Protein AF-A0A7V9K2D4-F1 (afdb_monomer_lite)

Radius of gyration: 22.05 Å; chains: 1; bounding box: 70×37×65 Å

Secondary structure (DSSP, 8-state):
------EEEEEEEE---STTHHHHHHHHHHHHHHHHHHHHHTTSTTS---EEEEEEEEESTHHHHHHHHHHHHTT-TT----EE-TTSS-EE--SS-HHHHHHTSS-SS-HHHHHH-GGGGGGS----SS--HHHHHHHHHHHHHHHHHHHH-----TTEEEEEEEEEEEEEEEEEEEEEEETT-SSSGGGEEEEEEEEEEEEEEE-SSPP-SSSPEEE-TT-TTHHHHHHHHHHHT--TTTS---EEEEETHHHHTSTTT---S-SS--SEEEEES---SEEEEE-

pLDDT: mean 79.6, std 16.8, range [35.84, 97.75]

Sequence (287 aa):
MPDNTNKFHLGLCMAGSISAGAYTAGVIDYLLEALESWENVRENHSIPKHQVVIDLLCGSSGGGITGAMTMFALMDRKMDHAKLGEDGVTFMKPVTNILWDSWVELSEGDVFEQLLATDELKKGEVRSLLNSNFIDITADKLERYVKALTTAGMAKPAFAGNAPELFMTLFNITGIKYVLHSRAATTSSAGRQYVSDHRDIAHFRWSDTPYQNDGRITLNKDIKNLETVIHAAKATGAFPVGLKGRLVSRKAKYLWDNPFFVRVKTSIKIRLSWERVSQIPNMFIQA

Foldseek 3Di:
DPPLAAEAEDADEFEADQLCLLVVLQVLLVVLVVLVVCVVCLVPPVDRNYHAAYAHQEYFASSLLSSLLSVQVLQDPPFDGWDQDPVNPDIDDTDLHLSCCLRVVLDPDDSVCQQCDCPVCVVVDCQAPTDLVSLVVSLVSSVVSLVVCLVVDTHHDSRYDPKHKRKYKFFFPVFFWKWKAFLVPPDDPVRTDIDGHRTDMQMAIDDPDPDPLALHHYDYSVCPCVVLSSQRNSRSNDDRRHHHWTKHKDFCSSQDSHPVNPPDPDDDPDRIDIDGPDPDRMDITTD

Structure (mmCIF, N/CA/C/O backbone):
data_AF-A0A7V9K2D4-F1
#
_entry.id   AF-A0A7V9K2D4-F1
#
loop_
_atom_site.group_PDB
_atom_site.id
_atom_site.type_symbol
_atom_site.label_atom_id
_atom_site.label_alt_id
_atom_site.label_comp_id
_atom_site.label_asym_id
_atom_site.label_entity_id
_atom_site.label_seq_id
_atom_site.pdbx_PDB_ins_code
_atom_site.Cartn_x
_atom_site.Cartn_y
_atom_site.Cartn_z
_atom_site.occupancy
_atom_site.B_iso_or_equiv
_atom_site.auth_seq_id
_atom_site.auth_comp_id
_atom_site.auth_asym_id
_atom_site.auth_atom_id
_atom_site.pdbx_PDB_model_num
ATOM 1 N N . MET A 1 1 ? -6.590 -18.471 -35.168 1.00 35.84 1 MET A N 1
ATOM 2 C CA . MET A 1 1 ? -5.686 -18.374 -34.004 1.00 35.84 1 MET A CA 1
ATOM 3 C C . MET A 1 1 ? -6.565 -18.185 -32.782 1.00 35.84 1 MET A C 1
ATOM 5 O O . MET A 1 1 ? -7.429 -17.319 -32.868 1.00 35.84 1 MET A O 1
ATOM 9 N N . PRO A 1 2 ? -6.446 -18.996 -31.720 1.00 36.47 2 PRO A N 1
ATOM 10 C CA . PRO A 1 2 ? -7.191 -18.754 -30.490 1.00 36.47 2 PRO A CA 1
ATOM 11 C C . PRO A 1 2 ? -6.805 -17.379 -29.942 1.00 36.47 2 PRO A C 1
ATOM 13 O O . PRO A 1 2 ? -5.650 -16.968 -30.065 1.00 36.47 2 PRO A O 1
ATOM 16 N N . ASP A 1 3 ? -7.786 -16.673 -29.401 1.00 46.47 3 ASP A N 1
ATOM 17 C CA . ASP A 1 3 ? -7.674 -15.338 -28.823 1.00 46.47 3 ASP A CA 1
ATOM 18 C C . ASP A 1 3 ? -6.683 -15.366 -27.644 1.00 46.47 3 ASP A C 1
ATOM 20 O O . ASP A 1 3 ? -7.019 -15.746 -26.527 1.00 46.47 3 ASP A O 1
ATOM 24 N N . ASN A 1 4 ? -5.404 -15.091 -27.913 1.00 50.53 4 ASN A N 1
ATOM 25 C CA . ASN A 1 4 ? -4.303 -15.320 -26.967 1.00 50.53 4 ASN A CA 1
ATOM 26 C C . ASN A 1 4 ? -4.149 -14.172 -25.946 1.00 50.53 4 ASN A C 1
ATOM 28 O O . ASN A 1 4 ? -3.078 -13.978 -25.371 1.00 50.53 4 ASN A O 1
ATOM 32 N N . THR A 1 5 ? -5.210 -13.389 -25.741 1.00 63.75 5 THR A N 1
ATOM 33 C CA . THR A 1 5 ? -5.280 -12.241 -24.829 1.00 63.75 5 THR A CA 1
ATOM 34 C C . THR A 1 5 ? -5.691 -12.679 -23.421 1.00 63.75 5 THR A C 1
ATOM 36 O O . THR A 1 5 ? -6.589 -12.120 -22.794 1.00 63.75 5 THR A O 1
ATOM 39 N N . ASN A 1 6 ? -5.018 -13.700 -22.884 1.00 82.56 6 ASN A N 1
ATOM 40 C CA . ASN A 1 6 ? -5.233 -14.100 -21.497 1.00 82.56 6 ASN A CA 1
ATOM 41 C C . ASN A 1 6 ? -4.674 -13.019 -20.566 1.00 82.56 6 ASN A C 1
ATOM 43 O O . ASN A 1 6 ? -3.467 -12.763 -20.527 1.00 82.56 6 ASN A O 1
ATOM 47 N N . LYS A 1 7 ? -5.582 -12.380 -19.828 1.00 90.94 7 LYS A N 1
ATOM 48 C CA . LYS A 1 7 ? -5.266 -11.419 -18.778 1.00 90.94 7 LYS A CA 1
ATOM 49 C C . LYS A 1 7 ? -5.203 -12.136 -17.432 1.00 90.94 7 LYS A C 1
ATOM 51 O O . LYS A 1 7 ? -6.190 -12.706 -16.974 1.00 90.94 7 LYS A O 1
ATOM 56 N N . PHE A 1 8 ? -4.039 -12.094 -16.802 1.00 93.38 8 PHE A N 1
ATOM 57 C CA . PHE A 1 8 ? -3.774 -12.628 -15.476 1.00 93.38 8 PHE A CA 1
ATOM 58 C C . PHE A 1 8 ? -3.875 -11.512 -14.445 1.00 93.38 8 PHE A C 1
ATOM 60 O O . PHE A 1 8 ? -3.267 -10.453 -14.588 1.00 93.38 8 PHE A O 1
ATOM 67 N N . HIS A 1 9 ? -4.646 -11.770 -13.398 1.00 95.50 9 HIS A N 1
ATOM 68 C CA . HIS A 1 9 ? -4.901 -10.827 -12.321 1.00 95.50 9 HIS A CA 1
ATOM 69 C C . HIS A 1 9 ? -4.153 -11.287 -11.067 1.00 95.50 9 HIS A C 1
ATOM 71 O O . HIS A 1 9 ? -4.328 -12.422 -10.620 1.00 95.50 9 HIS A O 1
ATOM 77 N N . LEU A 1 10 ? -3.306 -10.420 -10.516 1.00 96.38 10 LEU A N 1
ATOM 78 C CA . LEU A 1 10 ? -2.483 -10.691 -9.345 1.00 96.38 10 LEU A CA 1
ATOM 79 C C . LEU A 1 10 ? -3.025 -9.966 -8.113 1.00 96.38 10 LEU A C 1
ATOM 81 O O . LEU A 1 10 ? -3.282 -8.758 -8.132 1.00 96.38 10 LEU A O 1
ATOM 85 N N . GLY A 1 11 ? -3.130 -10.722 -7.021 1.00 96.75 11 GLY A N 1
ATOM 86 C CA . GLY A 1 11 ? -3.268 -10.202 -5.668 1.00 96.75 11 GLY A CA 1
ATOM 87 C C . GLY A 1 11 ? -2.038 -10.582 -4.853 1.00 96.75 11 GLY A C 1
ATOM 88 O O . GLY A 1 11 ? -1.738 -11.765 -4.707 1.00 96.75 11 GLY A O 1
ATOM 89 N N . LEU A 1 12 ? -1.320 -9.590 -4.337 1.00 96.12 12 LEU A N 1
ATOM 90 C CA . LEU A 1 12 ? -0.092 -9.781 -3.573 1.00 96.12 12 LEU A CA 1
ATOM 91 C C . LEU A 1 12 ? -0.399 -9.684 -2.081 1.00 96.12 12 LEU A C 1
ATOM 93 O O . LEU A 1 12 ? -0.789 -8.623 -1.600 1.00 96.12 12 LEU A O 1
ATOM 97 N N . CYS A 1 13 ? -0.208 -10.788 -1.357 1.00 94.38 13 CYS A N 1
ATOM 98 C CA . CYS A 1 13 ? -0.351 -10.845 0.096 1.00 94.38 13 CYS A CA 1
ATOM 99 C C . CYS A 1 13 ? 1.024 -10.834 0.764 1.00 94.38 13 CYS A C 1
ATOM 101 O O . CYS A 1 13 ? 1.748 -11.826 0.735 1.00 94.38 13 CYS A O 1
ATOM 103 N N . MET A 1 14 ? 1.369 -9.710 1.385 1.00 91.12 14 MET A N 1
ATOM 104 C CA . MET A 1 14 ? 2.656 -9.472 2.029 1.00 91.12 14 MET A CA 1
ATOM 105 C C . MET A 1 14 ? 2.540 -9.707 3.535 1.00 91.12 14 MET A C 1
ATOM 107 O O . MET A 1 14 ? 1.820 -9.004 4.251 1.00 91.12 14 MET A O 1
ATOM 111 N N . ALA A 1 15 ? 3.249 -10.726 4.016 1.00 83.81 15 ALA A N 1
ATOM 112 C CA . ALA A 1 15 ? 3.288 -11.064 5.430 1.00 83.81 15 ALA A CA 1
ATOM 113 C C . ALA A 1 15 ? 3.995 -9.978 6.258 1.00 83.81 15 ALA A C 1
ATOM 115 O O . ALA A 1 15 ? 4.795 -9.192 5.752 1.00 83.81 15 ALA A O 1
ATOM 116 N N . GLY A 1 16 ? 3.706 -9.961 7.559 1.00 77.88 16 GLY A N 1
ATOM 117 C CA . GLY A 1 16 ? 4.405 -9.095 8.499 1.00 77.88 16 GLY A CA 1
ATOM 118 C C . GLY A 1 16 ? 5.871 -9.482 8.624 1.00 77.88 16 GLY A C 1
ATOM 119 O O . GLY A 1 16 ? 6.193 -10.601 9.011 1.00 77.88 16 GLY A O 1
ATOM 120 N N . SER A 1 17 ? 6.748 -8.534 8.327 1.00 67.88 17 SER A N 1
ATOM 121 C CA . SER A 1 17 ? 8.192 -8.678 8.436 1.00 67.88 17 SER A CA 1
ATOM 122 C C . SER A 1 17 ? 8.733 -7.462 9.175 1.00 67.88 17 SER A C 1
ATOM 124 O O . SER A 1 17 ? 8.544 -6.348 8.702 1.00 67.88 17 SER A O 1
ATOM 126 N N . ILE A 1 18 ? 9.360 -7.657 10.338 1.00 69.94 18 ILE A N 1
ATOM 127 C CA . ILE A 1 18 ? 10.022 -6.563 11.063 1.00 69.94 18 ILE A CA 1
ATOM 128 C C . ILE A 1 18 ? 11.262 -6.141 10.255 1.00 69.94 18 ILE A C 1
ATOM 130 O O . ILE A 1 18 ? 11.171 -5.300 9.370 1.00 69.94 18 ILE A O 1
ATOM 134 N N . SER A 1 19 ? 12.404 -6.794 10.475 1.00 62.53 19 SER A N 1
ATOM 135 C CA . SER A 1 19 ? 13.650 -6.551 9.735 1.00 62.53 19 SER A CA 1
ATOM 136 C C . SER A 1 19 ? 13.680 -7.223 8.358 1.00 62.53 19 SER A C 1
ATOM 138 O O . SER A 1 19 ? 14.403 -6.783 7.472 1.00 62.53 19 SER A O 1
ATOM 140 N N . ALA A 1 20 ? 12.847 -8.243 8.120 1.00 70.62 20 ALA A N 1
ATOM 141 C CA . ALA A 1 20 ? 12.747 -8.907 6.815 1.00 70.62 20 ALA A CA 1
ATOM 142 C C . ALA A 1 20 ? 11.964 -8.094 5.759 1.00 70.62 20 ALA A C 1
ATOM 144 O O . ALA A 1 20 ? 11.674 -8.605 4.678 1.00 70.62 20 ALA A O 1
ATOM 145 N N . GLY A 1 21 ? 11.623 -6.830 6.043 1.00 78.62 21 GLY A N 1
ATOM 146 C CA . GLY A 1 21 ? 10.987 -5.945 5.066 1.00 78.62 21 GLY A CA 1
ATOM 147 C C . GLY A 1 21 ? 11.845 -5.718 3.820 1.00 78.62 21 GLY A C 1
ATOM 148 O O . GLY A 1 21 ? 11.287 -5.631 2.731 1.00 78.62 21 GLY A O 1
ATOM 149 N N . ALA A 1 22 ? 13.179 -5.761 3.946 1.00 85.69 22 ALA A N 1
ATOM 150 C CA . ALA A 1 22 ? 14.112 -5.697 2.816 1.00 85.69 22 ALA A CA 1
ATOM 151 C C . ALA A 1 22 ? 13.937 -6.859 1.826 1.00 85.69 22 ALA A C 1
ATOM 153 O O . ALA A 1 22 ? 14.012 -6.657 0.617 1.00 85.69 22 ALA A O 1
ATOM 154 N N . TYR A 1 23 ? 13.629 -8.063 2.319 1.00 88.00 23 TYR A N 1
ATOM 155 C CA . TYR A 1 23 ? 13.356 -9.210 1.453 1.00 88.00 23 TYR A CA 1
ATOM 156 C C . TYR A 1 23 ? 12.068 -8.995 0.650 1.00 88.00 23 TYR A C 1
ATOM 158 O O . TYR A 1 23 ? 12.067 -9.123 -0.572 1.00 88.00 23 TYR A O 1
ATOM 166 N N . THR A 1 24 ? 10.979 -8.602 1.322 1.00 90.50 24 THR A N 1
ATOM 167 C CA . THR A 1 24 ? 9.707 -8.286 0.651 1.00 90.50 24 THR A CA 1
ATOM 168 C C . THR A 1 24 ? 9.883 -7.138 -0.344 1.00 90.50 24 THR A C 1
ATOM 170 O O . THR A 1 24 ? 9.381 -7.216 -1.460 1.00 90.50 24 THR A O 1
ATOM 173 N N . ALA A 1 25 ? 10.630 -6.098 0.033 1.00 91.06 25 ALA A N 1
ATOM 174 C CA . ALA A 1 25 ? 10.963 -4.967 -0.8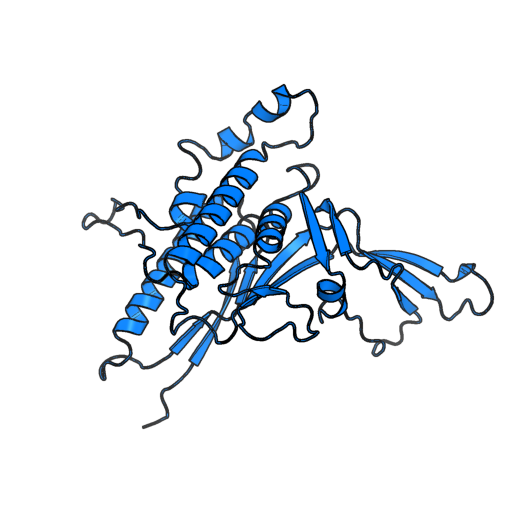24 1.00 91.06 25 ALA A CA 1
ATOM 175 C C . ALA A 1 25 ? 11.702 -5.405 -2.093 1.00 91.06 25 ALA A C 1
ATOM 177 O O . ALA A 1 25 ? 11.278 -5.024 -3.176 1.00 91.06 25 ALA A O 1
ATOM 178 N N . GLY A 1 26 ? 12.732 -6.250 -1.977 1.00 91.75 26 GLY A N 1
ATOM 179 C CA . GLY A 1 26 ? 13.475 -6.766 -3.129 1.00 91.75 26 GLY A CA 1
ATOM 180 C C . GLY A 1 26 ? 12.628 -7.644 -4.056 1.00 91.75 26 GLY A C 1
ATOM 181 O O . GLY A 1 26 ? 12.718 -7.519 -5.273 1.00 91.75 26 GLY A O 1
ATOM 182 N N . VAL A 1 27 ? 11.747 -8.487 -3.500 1.00 93.62 27 VAL A N 1
ATOM 183 C CA . VAL A 1 27 ? 10.809 -9.293 -4.306 1.00 93.62 27 VAL A CA 1
ATOM 184 C C . VAL A 1 27 ? 9.848 -8.400 -5.089 1.00 93.62 27 VAL A C 1
ATOM 186 O O . VAL A 1 27 ? 9.602 -8.651 -6.268 1.00 93.62 27 VAL A O 1
ATOM 189 N N . ILE A 1 28 ? 9.298 -7.367 -4.447 1.00 95.38 28 ILE A N 1
ATOM 190 C CA . ILE A 1 28 ? 8.412 -6.416 -5.120 1.00 95.38 28 ILE A CA 1
ATOM 191 C C . ILE A 1 28 ? 9.178 -5.601 -6.161 1.00 95.38 28 ILE A C 1
ATOM 193 O O . ILE A 1 28 ? 8.670 -5.436 -7.265 1.00 95.38 28 ILE A O 1
ATOM 197 N N . ASP A 1 29 ? 10.378 -5.122 -5.836 1.00 95.25 29 ASP A N 1
ATOM 198 C CA . ASP A 1 29 ? 11.212 -4.345 -6.751 1.00 95.25 29 ASP A CA 1
ATOM 199 C C . ASP A 1 29 ? 11.472 -5.115 -8.050 1.00 95.25 29 ASP A C 1
ATOM 201 O O . ASP A 1 29 ? 11.128 -4.653 -9.138 1.00 95.25 29 ASP A O 1
ATOM 205 N N . TYR A 1 30 ? 11.951 -6.353 -7.916 1.00 94.81 30 TYR A N 1
ATOM 206 C CA . TYR A 1 30 ? 12.188 -7.239 -9.048 1.00 94.81 30 TYR A CA 1
ATOM 207 C C . TYR A 1 30 ? 10.903 -7.570 -9.820 1.00 94.81 30 TYR A C 1
ATOM 209 O O . TYR A 1 30 ? 10.909 -7.621 -11.048 1.00 94.81 30 TYR A O 1
ATOM 217 N N . LEU A 1 31 ? 9.778 -7.781 -9.127 1.00 96.12 31 LEU A N 1
ATOM 218 C CA . LEU A 1 31 ? 8.494 -8.023 -9.787 1.00 96.12 31 LEU A CA 1
ATOM 219 C C . LEU A 1 31 ? 8.070 -6.823 -10.646 1.00 96.12 31 LEU A C 1
ATOM 221 O O . LEU A 1 31 ? 7.598 -7.020 -11.765 1.00 96.12 31 LEU A O 1
ATOM 225 N N . LEU A 1 32 ? 8.228 -5.597 -10.141 1.00 95.75 32 LEU A N 1
ATOM 226 C CA . LEU A 1 32 ? 7.920 -4.383 -10.896 1.00 95.75 32 LEU A CA 1
ATOM 227 C C . LEU A 1 32 ? 8.854 -4.240 -12.108 1.00 95.75 32 LEU A C 1
ATOM 229 O O . LEU A 1 32 ? 8.355 -4.030 -13.213 1.00 95.75 32 LEU A O 1
ATOM 233 N N . GLU A 1 33 ? 10.162 -4.464 -11.940 1.00 95.06 33 GLU A N 1
ATOM 234 C CA . GLU A 1 33 ? 11.140 -4.445 -13.041 1.00 95.06 33 GLU A CA 1
ATOM 235 C C . GLU A 1 33 ? 10.801 -5.476 -14.130 1.00 95.06 33 GLU A C 1
ATOM 237 O O . GLU A 1 33 ? 10.827 -5.181 -15.331 1.00 95.06 33 GLU A O 1
ATOM 242 N N . ALA A 1 34 ? 10.454 -6.697 -13.717 1.00 94.12 34 ALA A N 1
ATOM 243 C CA . ALA A 1 34 ? 10.106 -7.784 -14.620 1.00 94.12 34 ALA A CA 1
ATOM 244 C C . ALA A 1 34 ? 8.822 -7.478 -15.402 1.00 94.12 34 ALA A C 1
ATOM 246 O O . ALA A 1 34 ? 8.764 -7.728 -16.607 1.00 94.12 34 ALA A O 1
ATOM 247 N N . LEU A 1 35 ? 7.806 -6.904 -14.747 1.00 95.00 35 LEU A N 1
ATOM 248 C CA . LEU A 1 35 ? 6.565 -6.487 -15.402 1.00 95.00 35 LEU A CA 1
ATOM 249 C C . LEU A 1 35 ? 6.794 -5.325 -16.373 1.00 95.00 35 LEU A C 1
ATOM 251 O O . LEU A 1 35 ? 6.230 -5.331 -17.466 1.00 95.00 35 LEU A O 1
ATOM 255 N N . GLU A 1 36 ? 7.647 -4.359 -16.028 1.00 93.88 36 GLU A N 1
ATOM 256 C CA . GLU A 1 36 ? 8.036 -3.289 -16.951 1.00 93.88 36 GLU A CA 1
ATOM 257 C C . GLU A 1 36 ? 8.760 -3.826 -18.181 1.00 93.88 36 GLU A C 1
ATOM 259 O O . GLU A 1 36 ? 8.401 -3.500 -19.315 1.00 93.88 36 GLU A O 1
ATOM 264 N N . SER A 1 37 ? 9.747 -4.692 -17.961 1.00 92.44 37 SER A N 1
ATOM 265 C CA . SER A 1 37 ? 10.506 -5.337 -19.031 1.00 92.44 37 SER A CA 1
ATOM 266 C C . SER A 1 37 ? 9.596 -6.163 -19.938 1.00 92.44 37 SER A C 1
ATOM 268 O O . SER A 1 37 ? 9.733 -6.110 -21.161 1.00 92.44 37 SER A O 1
ATOM 270 N N . TRP A 1 38 ? 8.631 -6.876 -19.351 1.00 91.94 38 TRP A N 1
ATOM 271 C CA . TRP A 1 38 ? 7.625 -7.644 -20.077 1.00 91.94 38 TRP A CA 1
ATOM 272 C C . TRP A 1 38 ? 6.732 -6.758 -20.949 1.00 91.94 38 TRP A C 1
ATOM 274 O O . TRP A 1 38 ? 6.605 -7.006 -22.149 1.00 91.94 38 TRP A O 1
ATOM 284 N N . GLU A 1 39 ? 6.149 -5.697 -20.386 1.00 91.19 39 GLU A N 1
ATOM 285 C CA . GLU A 1 39 ? 5.265 -4.797 -21.134 1.00 91.19 39 GLU A CA 1
ATOM 286 C C . GLU A 1 39 ? 5.986 -4.101 -22.300 1.00 91.19 39 GLU A C 1
ATOM 288 O O . GLU A 1 39 ? 5.370 -3.875 -23.341 1.00 91.19 39 GLU A O 1
ATOM 293 N N . ASN A 1 40 ? 7.292 -3.835 -22.179 1.00 90.56 40 ASN A N 1
ATOM 294 C CA . ASN A 1 40 ? 8.093 -3.237 -23.253 1.00 90.56 40 ASN A CA 1
ATOM 295 C C . ASN A 1 40 ? 8.272 -4.154 -24.477 1.00 90.56 40 ASN A C 1
ATOM 297 O O . ASN A 1 40 ? 8.507 -3.658 -25.579 1.00 90.56 40 ASN A O 1
ATOM 301 N N . VAL A 1 41 ? 8.177 -5.478 -24.310 1.00 90.38 41 VAL A N 1
ATOM 302 C CA . VAL A 1 41 ? 8.424 -6.454 -25.389 1.00 90.38 41 VAL A CA 1
ATOM 303 C C . VAL A 1 41 ? 7.190 -7.259 -25.795 1.00 90.38 41 VAL A C 1
ATOM 305 O O . VAL A 1 41 ? 7.233 -7.949 -26.814 1.00 90.38 41 VAL A O 1
ATOM 308 N N . ARG A 1 42 ? 6.087 -7.176 -25.041 1.00 85.38 42 ARG A N 1
ATOM 309 C CA . ARG A 1 42 ? 4.886 -8.016 -25.214 1.00 85.38 42 ARG A CA 1
ATOM 310 C C . ARG A 1 42 ? 4.249 -7.934 -26.606 1.00 85.38 42 ARG A C 1
ATOM 312 O O . ARG A 1 42 ? 3.676 -8.911 -27.079 1.00 85.38 42 ARG A O 1
ATOM 319 N N . GLU A 1 43 ? 4.334 -6.787 -27.279 1.00 82.44 43 GLU A N 1
ATOM 320 C CA . GLU A 1 43 ? 3.734 -6.613 -28.613 1.00 82.44 43 GLU A CA 1
ATOM 321 C C . GLU A 1 43 ? 4.520 -7.326 -29.734 1.00 82.44 43 GLU A C 1
ATOM 323 O O . GLU A 1 43 ? 4.020 -7.466 -30.854 1.00 82.44 43 GLU A O 1
ATOM 328 N N . ASN A 1 44 ? 5.715 -7.853 -29.440 1.00 84.12 44 ASN A N 1
ATOM 329 C CA . ASN A 1 44 ? 6.518 -8.606 -30.399 1.00 84.12 44 ASN A CA 1
ATOM 330 C C . ASN A 1 44 ? 5.858 -9.945 -30.764 1.00 84.12 44 ASN A C 1
ATOM 332 O O . ASN A 1 44 ? 5.529 -10.764 -29.909 1.00 84.12 44 ASN A O 1
ATOM 336 N N . HIS A 1 45 ? 5.723 -10.213 -32.067 1.00 71.75 45 HIS A N 1
ATOM 337 C CA . HIS A 1 45 ? 5.025 -11.396 -32.592 1.00 71.75 45 HIS A CA 1
ATOM 338 C C . HIS A 1 45 ? 5.642 -12.750 -32.195 1.00 71.75 45 HIS A C 1
ATOM 340 O O . HIS A 1 45 ? 4.961 -13.770 -32.291 1.00 71.75 45 HIS A O 1
ATOM 346 N N . SER A 1 46 ? 6.906 -12.771 -31.769 1.00 82.81 46 SER A N 1
ATOM 347 C CA . SER A 1 46 ? 7.644 -13.969 -31.350 1.00 82.81 46 SER A CA 1
ATOM 348 C C . SER A 1 46 ? 7.509 -14.302 -29.858 1.00 82.81 46 SER A C 1
ATOM 350 O O . SER A 1 46 ? 8.043 -15.318 -29.417 1.00 82.81 46 SER A O 1
ATOM 352 N N . ILE A 1 47 ? 6.812 -13.470 -29.080 1.00 83.44 47 ILE A N 1
ATOM 353 C CA . ILE A 1 47 ? 6.693 -13.579 -27.622 1.00 83.44 47 ILE A CA 1
ATOM 354 C C . ILE A 1 47 ? 5.210 -13.809 -27.252 1.00 83.44 47 ILE A C 1
ATOM 356 O O . ILE A 1 47 ? 4.318 -13.318 -27.952 1.00 83.44 47 ILE A O 1
ATOM 360 N N . PRO A 1 48 ? 4.889 -14.577 -26.188 1.00 83.31 48 PRO A N 1
ATOM 361 C CA . PRO A 1 48 ? 3.515 -14.695 -25.701 1.00 83.31 48 PRO A CA 1
ATOM 362 C C . PRO A 1 48 ? 2.876 -13.326 -25.403 1.00 83.31 48 PRO A C 1
ATOM 364 O O . PRO A 1 48 ? 3.526 -12.445 -24.862 1.00 83.31 48 PRO A O 1
ATOM 367 N N . LYS A 1 49 ? 1.582 -13.154 -25.699 1.00 85.94 49 LYS A N 1
ATOM 368 C CA . LYS A 1 49 ? 0.876 -11.859 -25.572 1.00 85.94 49 LYS A CA 1
ATOM 369 C C . LYS A 1 49 ? 0.066 -11.696 -24.283 1.00 85.94 49 LYS A C 1
ATOM 371 O O . LYS A 1 49 ? -0.870 -10.901 -24.233 1.00 85.94 49 LYS A O 1
ATOM 376 N N . HIS A 1 50 ? 0.371 -12.481 -23.254 1.00 88.00 50 HIS A N 1
ATOM 377 C CA . HIS A 1 50 ? -0.403 -12.438 -22.020 1.00 88.00 50 HIS A CA 1
ATOM 378 C C . HIS A 1 50 ? -0.216 -11.104 -21.291 1.00 88.00 50 HIS A C 1
ATOM 380 O O . HIS A 1 50 ? 0.887 -10.562 -21.221 1.00 88.00 50 HIS A O 1
ATOM 386 N N . GLN A 1 51 ? -1.306 -10.591 -20.729 1.00 90.94 51 GLN A N 1
ATOM 387 C CA . GLN A 1 51 ? -1.286 -9.389 -19.905 1.00 90.94 51 GLN A CA 1
ATOM 388 C C . GLN A 1 51 ? -1.271 -9.802 -18.438 1.00 90.94 51 GLN A C 1
ATOM 390 O O . GLN A 1 51 ? -2.068 -10.642 -18.037 1.00 90.94 51 GLN A O 1
ATOM 395 N N . VAL A 1 52 ? -0.416 -9.188 -17.629 1.00 93.56 52 VAL A N 1
ATOM 396 C CA . VAL A 1 52 ? -0.421 -9.371 -16.174 1.00 93.56 52 VAL A CA 1
ATOM 397 C C . VAL A 1 52 ? -0.788 -8.043 -15.535 1.00 93.56 52 VAL A C 1
ATOM 399 O O . VAL A 1 52 ? -0.225 -7.016 -15.898 1.00 93.56 52 VAL A O 1
ATOM 402 N N . VAL A 1 53 ? -1.747 -8.043 -14.610 1.00 96.00 53 VAL A N 1
ATOM 403 C CA . VAL A 1 53 ? -2.128 -6.847 -13.854 1.00 96.00 53 VAL A CA 1
ATOM 404 C C . VAL A 1 53 ? -2.121 -7.102 -12.358 1.00 96.00 53 VAL A C 1
ATOM 406 O O . VAL A 1 53 ? -2.544 -8.160 -11.903 1.00 96.00 53 VAL A O 1
ATOM 409 N N . ILE A 1 54 ? -1.681 -6.114 -11.588 1.00 97.62 54 ILE A N 1
ATOM 410 C CA . ILE A 1 54 ? -1.780 -6.095 -10.130 1.00 97.62 54 ILE A CA 1
ATOM 411 C C . ILE A 1 54 ? -3.075 -5.377 -9.756 1.00 97.62 54 ILE A C 1
ATOM 413 O O . ILE A 1 54 ? -3.216 -4.177 -10.000 1.00 97.62 54 ILE A O 1
ATOM 417 N N . ASP A 1 55 ? -4.012 -6.111 -9.161 1.00 97.50 55 ASP A N 1
ATOM 418 C CA . ASP A 1 55 ? -5.302 -5.570 -8.716 1.00 97.50 55 ASP A CA 1
ATOM 419 C C . ASP A 1 55 ? -5.385 -5.380 -7.206 1.00 97.50 55 ASP A C 1
ATOM 421 O O . ASP A 1 55 ? -6.171 -4.558 -6.740 1.00 97.50 55 ASP A O 1
ATOM 425 N N . LEU A 1 56 ? -4.611 -6.137 -6.430 1.00 97.44 56 LEU A N 1
ATOM 426 C CA . LEU A 1 56 ? -4.684 -6.094 -4.975 1.00 97.44 56 LEU A CA 1
ATOM 427 C C . LEU A 1 56 ? -3.292 -6.166 -4.363 1.00 97.44 56 LEU A C 1
ATOM 429 O O . LEU A 1 56 ? -2.518 -7.077 -4.639 1.00 97.44 56 LEU A O 1
ATOM 433 N N . LEU A 1 57 ? -3.019 -5.224 -3.474 1.00 97.75 57 LEU A N 1
ATOM 434 C CA . LEU A 1 57 ? -1.893 -5.226 -2.559 1.00 97.75 57 LEU A CA 1
ATOM 435 C C . LEU A 1 57 ? -2.473 -5.377 -1.159 1.00 97.75 57 LEU A C 1
ATOM 437 O O . LEU A 1 57 ? -3.232 -4.518 -0.714 1.00 97.75 57 LEU A O 1
ATOM 441 N N . CYS A 1 58 ? -2.160 -6.457 -0.457 1.00 94.69 58 CYS A N 1
ATOM 442 C CA . CYS A 1 58 ? -2.599 -6.639 0.915 1.00 94.69 58 CYS A CA 1
ATOM 443 C C . CYS A 1 58 ? -1.450 -7.005 1.844 1.00 94.69 58 CYS A C 1
ATOM 445 O O . CYS A 1 58 ? -0.465 -7.607 1.425 1.00 94.69 58 CYS A O 1
ATOM 447 N N . GLY A 1 59 ? -1.560 -6.620 3.112 1.00 92.00 59 GLY A N 1
ATOM 448 C CA . GLY A 1 59 ? -0.531 -6.954 4.082 1.00 92.00 59 GLY A CA 1
ATOM 449 C C . GLY A 1 59 ? -0.822 -6.518 5.507 1.00 92.00 59 GLY A C 1
ATOM 450 O O . GLY A 1 59 ? -1.771 -5.783 5.788 1.00 92.00 59 GLY A O 1
ATOM 451 N N . SER A 1 60 ? 0.038 -6.994 6.402 1.00 88.44 60 SER A N 1
ATOM 452 C CA . SER A 1 60 ? 0.051 -6.655 7.825 1.00 88.44 60 SER A CA 1
ATOM 453 C C . SER A 1 60 ? 1.459 -6.257 8.244 1.00 88.44 60 SER A C 1
ATOM 455 O O . SER A 1 60 ? 2.423 -6.772 7.681 1.00 88.44 60 SER A O 1
ATOM 457 N N . SER A 1 61 ? 1.606 -5.411 9.264 1.00 87.62 61 SER A N 1
ATOM 458 C CA . SER A 1 61 ? 2.916 -4.993 9.785 1.00 87.62 61 SER A CA 1
ATOM 459 C C . SER A 1 61 ? 3.826 -4.470 8.667 1.00 87.62 61 SER A C 1
ATOM 461 O O . SER A 1 61 ? 3.361 -3.685 7.839 1.00 87.62 61 SER A O 1
ATOM 463 N N . GLY A 1 62 ? 5.090 -4.899 8.599 1.00 85.31 62 GLY A N 1
ATOM 464 C CA . GLY A 1 62 ? 6.000 -4.499 7.523 1.00 85.31 62 GLY A CA 1
ATOM 465 C C . GLY A 1 62 ? 5.436 -4.751 6.124 1.00 85.31 62 GLY A C 1
ATOM 466 O O . GLY A 1 62 ? 5.556 -3.886 5.269 1.00 85.31 62 GLY A O 1
ATOM 467 N N . GLY A 1 63 ? 4.697 -5.844 5.907 1.00 89.88 63 GLY A N 1
ATOM 468 C CA . GLY A 1 63 ? 4.053 -6.116 4.620 1.00 89.88 63 GLY A CA 1
ATOM 469 C C . GLY A 1 63 ? 2.953 -5.116 4.252 1.00 89.88 63 GLY A C 1
ATOM 470 O O . GLY A 1 63 ? 2.771 -4.804 3.078 1.00 89.88 63 GLY A O 1
ATOM 471 N N . GLY A 1 64 ? 2.239 -4.558 5.235 1.00 91.25 64 GLY A N 1
ATOM 472 C CA . GLY A 1 64 ? 1.269 -3.488 4.986 1.00 91.25 64 GLY A CA 1
ATOM 473 C C . GLY A 1 64 ? 1.950 -2.159 4.638 1.00 91.25 64 GLY A C 1
ATOM 474 O O . GLY A 1 64 ? 1.509 -1.467 3.721 1.00 91.25 64 GLY A O 1
ATOM 475 N N . ILE A 1 65 ? 3.075 -1.849 5.294 1.00 90.81 65 ILE A N 1
ATOM 476 C CA . ILE A 1 65 ? 3.933 -0.701 4.953 1.00 90.81 65 ILE A CA 1
ATOM 477 C C . ILE A 1 65 ? 4.488 -0.855 3.529 1.00 90.81 65 ILE A C 1
ATOM 479 O O . ILE A 1 65 ? 4.338 0.054 2.711 1.00 90.81 65 ILE A O 1
ATOM 483 N N . THR A 1 66 ? 5.055 -2.019 3.200 1.00 93.12 66 THR A N 1
ATOM 484 C CA . THR A 1 66 ? 5.546 -2.332 1.852 1.00 93.12 66 THR A CA 1
ATOM 485 C C . THR A 1 66 ? 4.422 -2.255 0.827 1.00 93.12 66 THR A C 1
ATOM 487 O O . THR A 1 66 ? 4.622 -1.688 -0.240 1.00 93.12 66 THR A O 1
ATOM 490 N N . GLY A 1 67 ? 3.214 -2.727 1.144 1.00 95.06 67 GLY A N 1
ATOM 491 C CA . GLY A 1 67 ? 2.056 -2.591 0.260 1.00 95.06 67 GLY A CA 1
ATOM 492 C C . GLY A 1 67 ? 1.662 -1.141 -0.008 1.00 95.06 67 GLY A C 1
ATOM 493 O O . GLY A 1 67 ? 1.371 -0.791 -1.152 1.00 95.06 67 GLY A O 1
ATOM 494 N N . ALA A 1 68 ? 1.714 -0.279 1.010 1.00 95.31 68 ALA A N 1
ATOM 495 C CA . ALA A 1 68 ? 1.487 1.151 0.834 1.00 95.31 68 ALA A CA 1
ATOM 496 C C . ALA A 1 68 ? 2.548 1.785 -0.077 1.00 95.31 68 ALA A C 1
ATOM 498 O O . ALA A 1 68 ? 2.187 2.500 -1.009 1.00 95.31 68 ALA A O 1
ATOM 499 N N . MET A 1 69 ? 3.833 1.476 0.130 1.00 95.19 69 MET A N 1
ATOM 500 C CA . MET A 1 69 ? 4.914 1.929 -0.758 1.00 95.19 69 MET A CA 1
ATOM 501 C C . MET A 1 69 ? 4.714 1.431 -2.187 1.00 95.19 69 MET A C 1
ATOM 503 O O . MET A 1 69 ? 4.774 2.221 -3.122 1.00 95.19 69 MET A O 1
ATOM 507 N N . THR A 1 70 ? 4.399 0.145 -2.345 1.00 96.38 70 THR A N 1
ATOM 508 C CA . THR A 1 70 ? 4.188 -0.509 -3.642 1.00 96.38 70 THR A CA 1
ATOM 509 C C . THR A 1 70 ? 3.060 0.155 -4.422 1.00 96.38 70 THR A C 1
ATOM 511 O O . THR A 1 70 ? 3.193 0.358 -5.621 1.00 96.38 70 THR A O 1
ATOM 514 N N . MET A 1 71 ? 1.966 0.550 -3.758 1.00 96.69 71 MET A N 1
ATOM 515 C CA . MET A 1 71 ? 0.848 1.238 -4.414 1.00 96.69 71 MET A CA 1
ATOM 516 C C . MET A 1 71 ? 1.287 2.548 -5.083 1.00 96.69 71 MET A C 1
ATOM 518 O O . MET A 1 71 ? 0.813 2.864 -6.171 1.00 96.69 71 MET A O 1
ATOM 522 N N . PHE A 1 72 ? 2.187 3.309 -4.454 1.00 95.94 72 PHE A N 1
ATOM 523 C CA . PHE A 1 72 ? 2.695 4.560 -5.022 1.00 95.94 72 PHE A CA 1
ATOM 524 C C . PHE A 1 72 ? 3.864 4.343 -5.985 1.00 95.94 72 PHE A C 1
ATOM 526 O O . PHE A 1 72 ? 3.885 4.990 -7.027 1.00 95.94 72 PHE A O 1
ATOM 533 N N . ALA A 1 73 ? 4.764 3.401 -5.694 1.00 95.69 73 ALA A N 1
ATOM 534 C CA . ALA A 1 73 ? 5.832 2.976 -6.600 1.00 95.69 73 ALA A CA 1
ATOM 535 C C . ALA A 1 73 ? 5.271 2.485 -7.942 1.00 95.69 73 ALA A C 1
ATOM 537 O O . ALA A 1 73 ? 5.770 2.840 -9.002 1.00 95.69 73 ALA A O 1
ATOM 538 N N . LEU A 1 74 ? 4.145 1.764 -7.914 1.00 95.31 74 LEU A N 1
ATOM 539 C CA . LEU A 1 74 ? 3.420 1.343 -9.111 1.00 95.31 74 LEU A CA 1
ATOM 540 C C . LEU A 1 74 ? 3.004 2.529 -9.997 1.00 95.31 74 LEU A C 1
ATOM 542 O O . LEU A 1 74 ? 2.841 2.359 -11.198 1.00 95.31 74 LEU A O 1
ATOM 546 N N . MET A 1 75 ? 2.819 3.722 -9.426 1.00 94.94 75 MET A N 1
ATOM 547 C CA . MET A 1 75 ? 2.423 4.943 -10.140 1.00 94.94 75 MET A CA 1
ATOM 548 C C . MET A 1 75 ? 3.621 5.818 -10.542 1.00 94.94 75 MET A C 1
ATOM 550 O O . MET A 1 75 ? 3.421 6.888 -11.132 1.00 94.94 75 MET A O 1
ATOM 554 N N . ASP A 1 76 ? 4.844 5.387 -10.230 1.00 95.06 76 ASP A N 1
ATOM 555 C CA . ASP A 1 76 ? 6.093 6.077 -10.527 1.00 95.06 76 ASP A CA 1
ATOM 556 C C . ASP A 1 76 ? 6.819 5.419 -11.703 1.00 95.06 76 ASP A C 1
ATOM 558 O O . ASP A 1 76 ? 7.488 4.402 -11.574 1.00 95.06 76 ASP A O 1
ATOM 562 N N . ARG A 1 77 ? 6.710 6.036 -12.883 1.00 92.06 77 ARG A N 1
ATOM 563 C CA . ARG A 1 77 ? 7.368 5.553 -14.111 1.00 92.06 77 ARG A CA 1
ATOM 564 C C . ARG A 1 77 ? 8.864 5.885 -14.177 1.00 92.06 77 ARG A C 1
ATOM 566 O O . ARG A 1 77 ? 9.484 5.605 -15.198 1.00 92.06 77 ARG A O 1
ATOM 573 N N . LYS A 1 78 ? 9.411 6.565 -13.165 1.00 91.31 78 LYS A N 1
ATOM 574 C CA . LYS A 1 78 ? 10.821 6.977 -13.084 1.00 91.31 78 LYS A CA 1
ATOM 575 C C . LYS A 1 78 ? 11.545 6.315 -11.911 1.00 91.31 78 LYS A C 1
ATOM 577 O O . LYS A 1 78 ? 12.692 6.678 -11.638 1.00 91.31 78 LYS A O 1
ATOM 582 N N . MET A 1 79 ? 10.882 5.397 -11.210 1.00 93.06 79 MET A N 1
ATOM 583 C CA . MET A 1 79 ? 11.528 4.594 -10.186 1.00 93.06 79 MET A CA 1
ATOM 584 C C . MET A 1 79 ? 12.589 3.718 -10.854 1.00 93.06 79 MET A C 1
ATOM 586 O O . MET A 1 79 ? 12.317 3.069 -11.861 1.00 93.06 79 MET A O 1
ATOM 590 N N . ASP A 1 80 ? 13.805 3.735 -10.325 1.00 92.50 80 ASP A N 1
ATOM 591 C CA . ASP A 1 80 ? 14.849 2.808 -10.732 1.00 92.50 80 ASP A CA 1
ATOM 592 C C . ASP A 1 80 ? 14.796 1.511 -9.917 1.00 92.50 80 ASP A C 1
ATOM 594 O O . ASP A 1 80 ? 14.201 1.444 -8.843 1.00 92.50 80 ASP A O 1
ATOM 598 N N . HIS A 1 81 ? 15.409 0.459 -10.450 1.00 93.06 81 HIS A N 1
ATOM 599 C CA . HIS A 1 81 ? 15.429 -0.873 -9.850 1.00 93.06 81 HIS A CA 1
ATOM 600 C C . HIS A 1 81 ? 16.855 -1.264 -9.485 1.00 93.06 81 HIS A C 1
ATOM 602 O O . HIS A 1 81 ? 17.8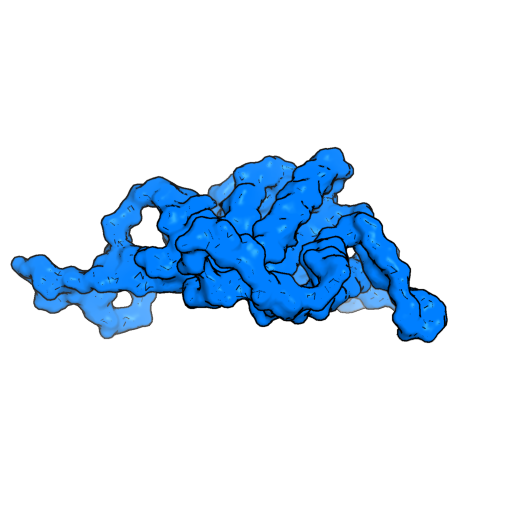12 -0.850 -10.153 1.00 93.06 81 HIS A O 1
ATOM 608 N N . ALA A 1 82 ? 17.002 -2.055 -8.424 1.00 90.44 82 ALA A N 1
ATOM 609 C CA . ALA A 1 82 ? 18.300 -2.588 -8.045 1.00 90.44 82 ALA A CA 1
ATOM 610 C C . ALA A 1 82 ? 18.790 -3.591 -9.096 1.00 90.44 82 ALA A C 1
ATOM 612 O O . ALA A 1 82 ? 18.077 -4.521 -9.465 1.00 90.44 82 ALA A O 1
ATOM 613 N N . LYS A 1 83 ? 20.034 -3.432 -9.558 1.00 87.75 83 LYS A N 1
ATOM 614 C CA . LYS A 1 83 ? 20.611 -4.294 -10.599 1.00 87.75 83 LYS A CA 1
ATOM 615 C C . LYS A 1 83 ? 21.809 -5.057 -10.080 1.00 87.75 83 LYS A C 1
ATOM 617 O O . LYS A 1 83 ? 22.691 -4.473 -9.453 1.00 87.75 83 LYS A O 1
ATOM 622 N N . LEU A 1 84 ? 21.854 -6.346 -10.394 1.00 85.31 84 LEU A N 1
ATOM 623 C CA . LEU A 1 84 ? 23.028 -7.173 -10.159 1.00 85.31 84 LEU A CA 1
ATOM 624 C C . LEU A 1 84 ? 24.119 -6.806 -11.176 1.00 85.31 84 LEU A C 1
ATOM 626 O O . LEU A 1 84 ? 23.843 -6.665 -12.369 1.00 85.31 84 LEU A O 1
ATOM 630 N N . GLY A 1 85 ? 25.341 -6.617 -10.691 1.00 84.56 85 GLY A N 1
ATOM 631 C CA . GLY A 1 85 ? 26.525 -6.407 -11.509 1.00 84.56 85 GLY A CA 1
ATOM 632 C C . GLY A 1 85 ? 26.885 -7.655 -12.313 1.00 84.56 85 GLY A C 1
ATOM 633 O O . GLY A 1 85 ? 26.412 -8.760 -12.044 1.00 84.56 85 GLY A O 1
ATOM 634 N N . GLU A 1 86 ? 27.752 -7.483 -13.311 1.00 85.31 86 GLU A N 1
ATOM 635 C CA . GLU A 1 86 ? 28.182 -8.577 -14.198 1.00 85.31 86 GLU A CA 1
ATOM 636 C C . GLU A 1 86 ? 28.918 -9.705 -13.458 1.00 85.31 86 GLU A C 1
ATOM 638 O O . GLU A 1 86 ? 28.954 -10.838 -13.932 1.00 85.31 86 GLU A O 1
ATOM 643 N N . ASP A 1 87 ? 29.475 -9.415 -12.282 1.00 87.31 87 ASP A N 1
ATOM 644 C CA . ASP A 1 87 ? 30.135 -10.393 -11.416 1.00 87.31 87 ASP A CA 1
ATOM 645 C C . ASP A 1 87 ? 29.159 -11.314 -10.666 1.00 87.31 87 ASP A C 1
ATOM 647 O O . ASP A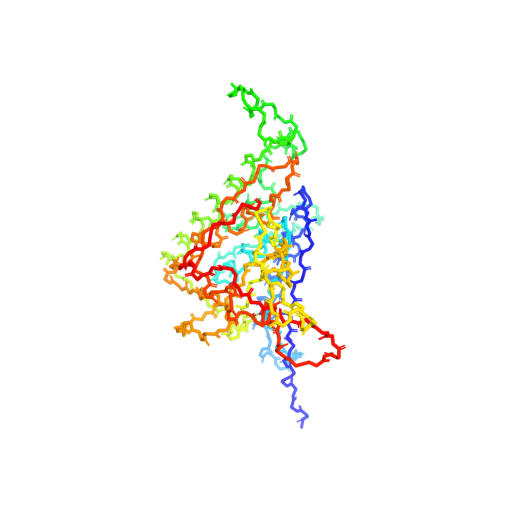 1 87 ? 29.588 -12.270 -10.020 1.00 87.31 87 ASP A O 1
ATOM 651 N N . GLY A 1 88 ? 27.852 -11.043 -10.743 1.00 81.38 88 GLY A N 1
ATOM 652 C CA . GLY A 1 88 ? 26.815 -11.810 -10.062 1.00 81.38 88 GLY A CA 1
ATOM 653 C C . GLY A 1 88 ? 26.792 -11.625 -8.541 1.00 81.38 88 GLY A C 1
ATOM 654 O O . GLY A 1 88 ? 26.091 -12.373 -7.860 1.00 81.38 88 GLY A O 1
ATOM 655 N N . VAL A 1 89 ? 27.553 -10.665 -8.001 1.00 78.56 89 VAL A N 1
ATOM 656 C CA . VAL A 1 89 ? 27.725 -10.464 -6.551 1.00 78.56 89 VAL A CA 1
ATOM 657 C C . VAL A 1 89 ? 27.500 -9.010 -6.142 1.00 78.56 89 VAL A C 1
ATOM 659 O O . VAL A 1 89 ? 26.905 -8.752 -5.096 1.00 78.56 89 VAL A O 1
ATOM 662 N N . THR A 1 90 ? 27.960 -8.048 -6.938 1.00 81.62 90 THR A N 1
ATOM 663 C CA . THR A 1 90 ? 27.782 -6.624 -6.643 1.00 81.62 90 THR A CA 1
ATOM 664 C C . THR A 1 90 ? 26.391 -6.148 -7.035 1.00 81.62 90 THR A C 1
ATOM 666 O O . THR A 1 90 ? 25.792 -6.645 -7.982 1.00 81.62 90 THR A O 1
ATOM 669 N N . PHE A 1 91 ? 25.864 -5.161 -6.311 1.00 81.62 91 PHE A N 1
ATOM 670 C CA . PHE A 1 91 ? 24.600 -4.512 -6.653 1.00 81.62 91 PHE A CA 1
ATOM 671 C C . PHE A 1 91 ? 24.827 -3.036 -6.952 1.00 81.62 91 PHE A C 1
ATOM 673 O O . PHE A 1 91 ? 25.498 -2.326 -6.201 1.00 81.62 91 PHE A O 1
ATOM 680 N N . MET A 1 92 ? 24.225 -2.562 -8.039 1.00 85.31 92 MET A N 1
ATOM 681 C CA . MET A 1 92 ? 24.098 -1.139 -8.315 1.00 85.31 92 MET A CA 1
ATOM 682 C C . MET A 1 92 ? 22.907 -0.595 -7.534 1.00 85.31 92 MET A C 1
ATOM 684 O O . MET A 1 92 ? 21.759 -0.968 -7.788 1.00 85.31 92 MET A O 1
ATOM 688 N N . LYS A 1 93 ? 23.211 0.277 -6.570 1.00 86.69 93 LYS A N 1
ATOM 689 C CA . LYS A 1 93 ? 22.223 0.919 -5.706 1.00 86.69 93 LYS A CA 1
ATOM 690 C C . LYS A 1 93 ? 21.272 1.803 -6.532 1.00 86.69 93 LYS A C 1
ATOM 692 O O . LYS A 1 93 ? 21.761 2.691 -7.237 1.00 86.69 93 LYS A O 1
ATOM 697 N N . PRO A 1 94 ? 19.948 1.616 -6.405 1.00 89.06 94 PRO A N 1
ATOM 698 C CA . PRO A 1 94 ? 18.973 2.535 -6.972 1.00 89.06 94 PRO A CA 1
ATOM 699 C C . PRO A 1 94 ? 18.934 3.861 -6.187 1.00 89.06 94 PRO A C 1
ATOM 701 O O . PRO A 1 94 ? 19.143 3.903 -4.973 1.00 89.06 94 PRO A O 1
ATOM 704 N N . VAL A 1 95 ? 18.683 4.959 -6.892 1.00 85.69 95 VAL A N 1
ATOM 705 C CA . VAL A 1 95 ? 18.661 6.341 -6.399 1.00 85.69 95 VAL A CA 1
ATOM 706 C C . VAL A 1 95 ? 17.245 6.799 -6.051 1.00 85.69 95 VAL A C 1
ATOM 708 O O . VAL A 1 95 ? 17.072 7.542 -5.086 1.00 85.69 95 VAL A O 1
ATOM 711 N N . THR A 1 96 ? 16.231 6.401 -6.824 1.00 88.81 96 THR A N 1
ATOM 712 C CA . THR A 1 96 ? 14.843 6.887 -6.685 1.00 88.81 96 THR A CA 1
ATOM 713 C C . THR A 1 96 ? 13.889 5.849 -6.097 1.00 88.81 96 THR A C 1
ATOM 715 O O . THR A 1 96 ? 12.718 6.148 -5.854 1.00 88.81 96 THR A O 1
ATOM 718 N N . ASN A 1 97 ? 14.379 4.646 -5.814 1.00 93.00 97 ASN A N 1
ATOM 719 C CA . ASN A 1 97 ? 13.581 3.543 -5.306 1.00 93.00 97 ASN A CA 1
ATOM 720 C C . ASN A 1 97 ? 13.209 3.676 -3.823 1.00 93.00 97 ASN A C 1
ATOM 722 O O . ASN A 1 97 ? 14.031 3.488 -2.922 1.00 93.00 97 ASN A O 1
ATOM 726 N N . ILE A 1 98 ? 11.923 3.925 -3.567 1.00 93.00 98 ILE A N 1
ATOM 727 C CA . ILE A 1 98 ? 11.390 4.051 -2.207 1.00 93.00 98 ILE A CA 1
ATOM 728 C C . ILE A 1 98 ? 11.459 2.746 -1.409 1.00 93.00 98 ILE A C 1
ATOM 730 O O . ILE A 1 98 ? 11.615 2.797 -0.191 1.00 93.00 98 ILE A O 1
ATOM 734 N N . LEU A 1 99 ? 11.345 1.584 -2.061 1.00 92.25 99 LEU A N 1
ATOM 735 C CA . LEU A 1 99 ? 11.407 0.281 -1.396 1.00 92.25 99 LEU A CA 1
ATOM 736 C C . LEU A 1 99 ? 12.831 0.021 -0.895 1.00 92.25 99 LEU A C 1
ATOM 738 O O . LEU A 1 99 ? 13.008 -0.377 0.255 1.00 92.25 99 LEU A O 1
ATOM 742 N N . TRP A 1 100 ? 13.833 0.319 -1.723 1.00 90.31 100 TRP A N 1
ATOM 743 C CA . TRP A 1 100 ? 15.242 0.227 -1.350 1.00 90.31 100 TRP A CA 1
ATOM 744 C C . TRP A 1 100 ? 15.599 1.227 -0.249 1.00 90.31 100 TRP A C 1
ATOM 746 O O . TRP A 1 100 ? 16.083 0.831 0.810 1.00 90.31 100 TRP A O 1
ATOM 756 N N . ASP A 1 101 ? 15.301 2.514 -0.447 1.00 89.25 101 ASP A N 1
ATOM 757 C CA . ASP A 1 101 ? 15.614 3.555 0.539 1.00 89.25 101 ASP A CA 1
ATOM 758 C C . ASP A 1 101 ? 14.917 3.299 1.889 1.00 89.25 101 ASP A C 1
ATOM 760 O O . ASP A 1 101 ? 15.471 3.556 2.960 1.00 89.25 101 ASP A O 1
ATOM 764 N N . SER A 1 102 ? 13.697 2.761 1.869 1.00 86.62 102 SER A N 1
ATOM 765 C CA . SER A 1 102 ? 12.931 2.531 3.096 1.00 86.62 102 SER A CA 1
ATOM 766 C C . SER A 1 102 ? 13.213 1.210 3.791 1.00 86.62 102 SER A C 1
ATOM 768 O O . SER A 1 102 ? 12.830 1.088 4.944 1.00 86.62 102 SER A O 1
ATOM 770 N N . TRP A 1 103 ? 13.814 0.214 3.142 1.00 85.88 103 TRP A N 1
ATOM 771 C CA . TRP A 1 103 ? 14.029 -1.096 3.772 1.00 85.88 103 TRP A CA 1
ATOM 772 C C . TRP A 1 103 ? 15.477 -1.561 3.774 1.00 85.88 103 TRP A C 1
ATOM 774 O O . TRP A 1 103 ? 15.880 -2.234 4.717 1.00 85.88 103 TRP A O 1
ATOM 784 N N . VAL A 1 104 ? 16.247 -1.212 2.747 1.00 82.88 104 VAL A N 1
ATOM 785 C CA . VAL A 1 104 ? 17.657 -1.595 2.615 1.00 82.88 104 VAL A CA 1
ATOM 786 C C . VAL A 1 104 ? 18.550 -0.526 3.236 1.00 82.88 104 VAL A C 1
ATOM 788 O O . VAL A 1 104 ? 19.428 -0.844 4.026 1.00 82.88 104 VAL A O 1
ATOM 791 N N . GLU A 1 105 ? 18.265 0.749 2.962 1.00 81.31 105 GLU A N 1
ATOM 792 C CA . GLU A 1 105 ? 18.975 1.894 3.563 1.00 81.31 105 GLU A CA 1
ATOM 793 C C . GLU A 1 105 ? 18.359 2.342 4.894 1.00 81.31 105 GLU A C 1
ATOM 795 O O . GLU A 1 105 ? 18.818 3.310 5.498 1.00 81.31 105 GLU A O 1
ATOM 800 N N . LEU A 1 106 ? 17.283 1.675 5.340 1.00 67.00 106 LEU A N 1
ATOM 801 C CA . LEU A 1 106 ? 16.526 2.012 6.553 1.00 67.00 106 LEU A CA 1
ATOM 802 C C . LEU A 1 106 ? 17.430 2.191 7.778 1.00 67.00 106 LEU A C 1
ATOM 804 O O . LEU A 1 106 ? 17.111 2.957 8.686 1.00 67.00 106 LEU A O 1
ATOM 808 N N . SER A 1 107 ? 18.563 1.502 7.780 1.00 52.22 107 SER A N 1
ATOM 809 C CA . SER A 1 107 ? 19.563 1.554 8.817 1.00 52.22 107 SER A CA 1
ATOM 810 C C . SER A 1 107 ? 20.945 1.662 8.179 1.00 52.22 107 SER A C 1
ATOM 812 O O . SER A 1 107 ? 21.406 0.738 7.520 1.00 52.22 107 SER A O 1
ATOM 814 N N . GLU A 1 108 ? 21.682 2.736 8.466 1.00 55.16 108 GLU A N 1
ATOM 815 C CA . GLU A 1 108 ? 23.149 2.767 8.307 1.00 55.16 108 GLU A CA 1
ATOM 816 C C . GLU A 1 108 ? 23.849 1.764 9.281 1.00 55.16 108 GLU A C 1
ATOM 818 O O . GLU A 1 108 ? 24.962 2.002 9.737 1.00 55.16 108 GLU A O 1
ATOM 823 N N . GLY A 1 109 ? 23.181 0.660 9.667 1.00 55.00 109 GLY A N 1
ATOM 824 C CA . GLY A 1 109 ? 23.545 -0.304 10.716 1.00 55.00 109 GLY A CA 1
ATOM 825 C C . GLY A 1 109 ? 22.539 -1.467 10.849 1.00 55.00 109 GLY A C 1
ATOM 826 O O . GLY A 1 109 ? 21.707 -1.672 9.968 1.00 55.00 109 GLY A O 1
ATOM 827 N N . ASP A 1 110 ? 22.588 -2.239 11.940 1.00 57.75 110 ASP A N 1
ATOM 828 C CA . ASP A 1 110 ? 21.698 -3.391 12.178 1.00 57.75 110 ASP A CA 1
ATOM 829 C C . ASP A 1 110 ? 20.312 -2.949 12.704 1.00 57.75 110 ASP A C 1
ATOM 831 O O . ASP A 1 110 ? 20.190 -2.296 13.744 1.00 57.75 110 ASP A O 1
ATOM 835 N N . VAL A 1 111 ? 19.236 -3.323 12.001 1.00 59.16 111 VAL A N 1
ATOM 836 C CA . VAL A 1 111 ? 17.838 -3.044 12.392 1.00 59.16 111 VAL A CA 1
ATOM 837 C C . VAL A 1 111 ? 17.516 -3.598 13.787 1.00 59.16 111 VAL A C 1
ATOM 839 O O . VAL A 1 111 ? 16.737 -2.995 14.526 1.00 59.16 111 VAL A O 1
ATOM 842 N N . PHE A 1 112 ? 18.110 -4.727 14.178 1.00 59.22 112 PHE A N 1
ATOM 843 C CA . PHE A 1 112 ? 17.908 -5.329 15.494 1.00 59.22 112 PHE A CA 1
ATOM 844 C C . PHE A 1 112 ? 18.552 -4.500 16.611 1.00 59.22 112 PHE A C 1
ATOM 846 O O . PHE A 1 112 ? 17.939 -4.311 17.663 1.00 59.22 112 PHE A O 1
ATOM 853 N N . GLU A 1 113 ? 19.730 -3.921 16.367 1.00 60.19 113 GLU A N 1
ATOM 854 C CA . GLU A 1 113 ? 20.355 -2.976 17.300 1.00 60.19 113 GLU A CA 1
ATOM 855 C C . GLU A 1 113 ? 19.510 -1.710 17.462 1.00 60.19 113 GLU A C 1
ATOM 857 O O . GLU A 1 113 ? 19.328 -1.228 18.578 1.00 60.19 113 GLU A O 1
ATOM 862 N N . GLN A 1 114 ? 18.915 -1.205 16.378 1.00 60.97 114 GLN A N 1
ATOM 863 C CA . GLN A 1 114 ? 18.034 -0.036 16.443 1.00 60.97 114 GLN A CA 1
ATOM 864 C C . GLN A 1 114 ? 16.719 -0.323 17.177 1.00 60.97 114 GLN A C 1
ATOM 866 O O . GLN A 1 114 ? 16.249 0.529 17.932 1.00 60.97 114 GLN A O 1
ATOM 871 N N . LEU A 1 115 ? 16.148 -1.522 17.012 1.00 60.81 115 LEU A N 1
ATOM 872 C CA . LEU A 1 115 ? 14.970 -1.981 17.760 1.00 60.81 115 LEU A CA 1
ATOM 873 C C . LEU A 1 115 ? 15.243 -2.101 19.266 1.00 60.81 115 LEU A C 1
ATOM 875 O O . LEU A 1 115 ? 14.341 -1.846 20.067 1.00 60.81 115 LEU A O 1
ATOM 879 N N . LEU A 1 116 ? 16.472 -2.469 19.642 1.00 60.06 116 LEU A N 1
ATOM 880 C CA . LEU A 1 116 ? 16.936 -2.561 21.030 1.00 60.06 116 LEU A CA 1
ATOM 881 C C . LEU A 1 116 ? 17.519 -1.246 21.573 1.00 60.06 116 LEU A C 1
ATOM 883 O O . LEU A 1 116 ? 17.837 -1.162 22.762 1.00 60.06 116 LEU A O 1
ATOM 887 N N . ALA A 1 117 ? 17.658 -0.215 20.736 1.00 61.12 117 ALA A N 1
ATOM 888 C CA . ALA A 1 117 ? 18.222 1.057 21.154 1.00 61.12 117 ALA A CA 1
ATOM 889 C C . ALA A 1 117 ? 17.326 1.738 22.200 1.00 61.12 117 ALA A C 1
ATOM 891 O O . ALA A 1 117 ? 16.104 1.823 22.076 1.00 61.12 117 ALA A O 1
ATOM 892 N N . THR A 1 118 ? 17.952 2.268 23.249 1.00 62.00 118 THR A N 1
ATOM 893 C CA . THR A 1 118 ? 17.272 2.804 24.439 1.00 62.00 118 THR A CA 1
ATOM 894 C C . THR A 1 118 ? 16.871 4.273 24.304 1.00 62.00 118 THR A C 1
ATOM 896 O O . THR A 1 118 ? 16.519 4.923 25.289 1.00 62.00 118 THR A O 1
ATOM 899 N N . ASP A 1 119 ? 16.899 4.828 23.093 1.00 63.47 119 ASP A N 1
ATOM 900 C CA . ASP A 1 119 ? 16.668 6.255 22.853 1.00 63.47 119 ASP A CA 1
ATOM 901 C C . ASP A 1 119 ? 15.268 6.718 23.272 1.00 63.47 119 ASP A C 1
ATOM 903 O O . ASP A 1 119 ? 15.099 7.859 23.708 1.00 63.47 119 ASP A O 1
ATOM 907 N N . GLU A 1 120 ? 14.274 5.824 23.220 1.00 53.69 120 GLU A N 1
ATOM 908 C CA . GLU A 1 120 ? 12.922 6.084 23.732 1.00 53.69 120 GLU A CA 1
ATOM 909 C C . GLU A 1 120 ? 12.865 6.158 25.273 1.00 53.69 120 GLU A C 1
ATOM 911 O O . GLU A 1 120 ? 12.031 6.888 25.811 1.00 53.69 120 GLU A O 1
ATOM 916 N N . LEU A 1 121 ? 13.781 5.496 25.998 1.00 58.38 121 LEU A N 1
ATOM 917 C CA . LEU A 1 121 ? 13.822 5.486 27.472 1.00 58.38 121 LEU A CA 1
ATOM 918 C C . LEU A 1 121 ? 14.325 6.810 28.066 1.00 58.38 121 LEU A C 1
ATOM 920 O O . LEU A 1 121 ? 14.001 7.141 29.207 1.00 58.38 121 LEU A O 1
ATOM 924 N N . LYS A 1 122 ? 15.056 7.617 27.284 1.00 56.78 122 LYS A N 1
ATOM 925 C CA . LYS A 1 122 ? 15.575 8.933 27.709 1.00 56.78 122 LYS A CA 1
ATOM 926 C C . LYS A 1 122 ? 14.463 9.944 28.039 1.00 56.78 122 LYS A C 1
ATOM 928 O O . LYS A 1 122 ? 14.739 10.963 28.663 1.00 56.78 122 LYS A O 1
ATOM 933 N N . LYS A 1 123 ? 13.211 9.672 27.640 1.00 56.25 123 LYS A N 1
ATOM 934 C CA . LYS A 1 123 ? 12.040 10.537 27.881 1.00 56.25 123 LYS A CA 1
ATOM 935 C C . LYS A 1 123 ? 11.260 10.214 29.167 1.00 56.25 123 LYS A C 1
ATOM 937 O O . LYS A 1 123 ? 10.248 10.859 29.415 1.00 56.25 123 LYS A O 1
ATOM 942 N N . GLY A 1 124 ? 11.706 9.253 29.983 1.00 49.38 124 GLY A N 1
ATOM 943 C CA . GLY A 1 124 ? 11.136 8.984 31.314 1.00 49.38 124 GLY A CA 1
ATOM 944 C C . GLY A 1 124 ? 9.794 8.234 31.345 1.00 49.38 124 GLY A C 1
ATOM 945 O O . GLY A 1 124 ? 9.303 7.932 32.427 1.00 49.38 124 GLY A O 1
ATOM 946 N N . GLU A 1 125 ? 9.218 7.880 30.191 1.00 52.66 125 GLU A N 1
ATOM 947 C CA . GLU A 1 125 ? 8.005 7.059 30.072 1.00 52.66 125 GLU A CA 1
ATOM 948 C C . GLU A 1 125 ? 8.255 5.866 29.140 1.00 52.66 125 GLU A C 1
ATOM 950 O O . GLU A 1 125 ? 8.581 6.046 27.966 1.00 52.66 125 GLU A O 1
ATOM 955 N N . VAL A 1 126 ? 8.053 4.642 29.633 1.00 51.94 126 VAL A N 1
ATOM 956 C CA . VAL A 1 126 ? 8.152 3.424 28.814 1.00 51.94 126 VAL A CA 1
ATOM 957 C C . VAL A 1 126 ? 6.825 3.211 28.083 1.00 51.94 126 VAL A C 1
ATOM 959 O O . VAL A 1 126 ? 5.846 2.764 28.675 1.00 51.94 126 VAL A O 1
ATOM 962 N N . ARG A 1 127 ? 6.773 3.572 26.795 1.00 54.09 127 ARG A N 1
ATOM 963 C CA . ARG A 1 127 ? 5.563 3.450 25.953 1.00 54.09 127 ARG A CA 1
ATOM 964 C C . ARG A 1 127 ? 5.531 2.176 25.091 1.00 54.09 127 ARG A C 1
ATOM 966 O O . ARG A 1 127 ? 4.468 1.835 24.573 1.00 54.09 127 ARG A O 1
ATOM 973 N N . SER A 1 128 ? 6.663 1.488 24.953 1.00 56.25 128 SER A N 1
ATOM 974 C CA . SER A 1 128 ? 6.869 0.265 24.160 1.00 56.25 128 SER A CA 1
ATOM 975 C C . SER A 1 128 ? 8.093 -0.503 24.669 1.00 56.25 128 SER A C 1
ATOM 977 O O . SER A 1 128 ? 8.961 0.089 25.309 1.00 56.25 128 SER A O 1
ATOM 979 N N . LEU A 1 129 ? 8.151 -1.814 24.402 1.00 51.69 129 LEU A N 1
ATOM 980 C CA . LEU A 1 129 ? 9.302 -2.661 24.746 1.00 51.69 129 LEU A CA 1
ATOM 981 C C . LEU A 1 129 ? 10.442 -2.551 23.715 1.00 51.69 129 LEU A C 1
ATOM 983 O O . LEU A 1 129 ? 11.592 -2.798 24.061 1.00 51.69 129 LEU A O 1
ATOM 987 N N . LEU A 1 130 ? 10.120 -2.175 22.471 1.00 55.44 130 LEU A N 1
ATOM 988 C CA . LEU A 1 130 ? 11.054 -1.967 21.362 1.00 55.44 130 LEU A CA 1
ATOM 989 C C . LEU A 1 130 ? 10.927 -0.547 20.794 1.00 55.44 130 LEU A C 1
ATOM 991 O O . LEU A 1 130 ? 9.835 0.034 20.766 1.00 55.44 130 LEU A O 1
ATOM 995 N N . ASN A 1 131 ? 12.043 -0.016 20.294 1.00 60.81 131 ASN A N 1
ATOM 996 C CA . ASN A 1 131 ? 12.123 1.315 19.702 1.00 60.81 131 ASN A CA 1
ATOM 997 C C . ASN A 1 131 ? 11.244 1.411 18.444 1.00 60.81 131 ASN A C 1
ATOM 999 O O . ASN A 1 131 ? 11.443 0.687 17.468 1.00 60.81 131 ASN A O 1
ATOM 1003 N N . SER A 1 132 ? 10.264 2.318 18.454 1.00 65.94 132 SER A N 1
ATOM 1004 C CA . SER A 1 132 ? 9.305 2.484 17.356 1.00 65.94 132 SER A CA 1
ATOM 1005 C C . SER A 1 132 ? 9.699 3.581 16.357 1.00 65.94 132 SER A C 1
ATOM 1007 O O . SER A 1 132 ? 8.934 3.847 15.426 1.00 65.94 132 SER A O 1
ATOM 1009 N N . ASN A 1 133 ? 10.859 4.228 16.525 1.00 69.94 133 ASN A N 1
ATOM 1010 C CA . ASN A 1 133 ? 11.277 5.360 15.690 1.00 69.94 133 ASN A CA 1
ATOM 1011 C C . ASN A 1 133 ? 11.459 4.978 14.214 1.00 69.94 133 ASN A C 1
ATOM 1013 O O . ASN A 1 133 ? 11.159 5.793 13.343 1.00 69.94 133 ASN A O 1
ATOM 1017 N N . PHE A 1 134 ? 11.875 3.743 13.908 1.00 72.44 134 PHE A N 1
ATOM 1018 C CA . PHE A 1 134 ? 12.046 3.298 12.518 1.00 72.44 134 PHE A CA 1
ATOM 1019 C C . PHE A 1 134 ? 10.728 3.358 11.725 1.00 72.44 134 PHE A C 1
ATOM 1021 O O . PHE A 1 134 ? 10.733 3.711 10.547 1.00 72.44 134 PHE A O 1
ATOM 1028 N N . ILE A 1 135 ? 9.585 3.090 12.372 1.00 77.12 135 ILE A N 1
ATOM 1029 C CA . ILE A 1 135 ? 8.252 3.175 11.752 1.00 77.12 135 ILE A CA 1
ATOM 1030 C C . ILE A 1 135 ? 7.926 4.624 11.396 1.00 77.12 135 ILE A C 1
ATOM 1032 O O . ILE A 1 135 ? 7.358 4.889 10.338 1.00 77.12 135 ILE A O 1
ATOM 1036 N N . ASP A 1 136 ? 8.282 5.565 12.274 1.00 80.62 136 ASP A N 1
ATOM 1037 C CA . ASP A 1 136 ? 8.054 6.989 12.038 1.00 80.62 136 ASP A CA 1
ATOM 1038 C C . ASP A 1 136 ? 8.956 7.503 10.903 1.00 80.62 136 ASP A C 1
ATOM 1040 O O . ASP A 1 136 ? 8.447 8.115 9.970 1.00 80.62 136 ASP A O 1
ATOM 1044 N N . ILE A 1 137 ? 10.243 7.136 10.891 1.00 81.69 137 ILE A N 1
ATOM 1045 C CA . ILE A 1 137 ? 11.178 7.464 9.798 1.00 81.69 137 ILE A CA 1
ATOM 1046 C C . ILE A 1 137 ? 10.675 6.915 8.456 1.00 81.69 137 ILE A C 1
ATOM 1048 O O . ILE A 1 137 ? 10.667 7.626 7.451 1.00 81.69 137 ILE A O 1
ATOM 1052 N N . THR A 1 138 ? 10.229 5.659 8.440 1.00 83.75 138 THR A N 1
ATOM 1053 C CA . THR A 1 138 ? 9.709 4.993 7.237 1.00 83.75 138 THR A CA 1
ATOM 1054 C C . THR A 1 138 ? 8.457 5.689 6.705 1.00 83.75 138 THR A C 1
ATOM 1056 O O . THR A 1 138 ? 8.316 5.915 5.502 1.00 83.75 138 THR A O 1
ATOM 1059 N N . ALA A 1 139 ? 7.549 6.069 7.603 1.00 85.44 139 ALA A N 1
ATOM 1060 C CA . ALA A 1 139 ? 6.347 6.812 7.258 1.00 85.44 139 ALA A CA 1
ATOM 1061 C C . ALA A 1 139 ? 6.670 8.202 6.687 1.00 85.44 139 ALA A C 1
ATOM 1063 O O . ALA A 1 139 ? 6.098 8.587 5.668 1.00 85.44 139 ALA A O 1
ATOM 1064 N N . ASP A 1 140 ? 7.625 8.915 7.287 1.00 87.50 140 ASP A N 1
ATOM 1065 C CA . ASP A 1 140 ? 8.058 10.237 6.829 1.00 87.50 140 ASP A CA 1
ATOM 1066 C C . ASP A 1 140 ? 8.781 10.163 5.471 1.00 87.50 140 ASP A C 1
ATOM 1068 O O . ASP A 1 140 ? 8.660 11.069 4.639 1.00 87.50 140 ASP A O 1
ATOM 1072 N N . LYS A 1 141 ? 9.534 9.082 5.208 1.00 90.31 141 LYS A N 1
ATOM 1073 C CA . LYS A 1 141 ? 10.103 8.787 3.880 1.00 90.31 141 LYS A CA 1
ATOM 1074 C C . LYS A 1 141 ? 8.995 8.576 2.848 1.00 90.31 141 LYS A C 1
ATOM 1076 O O . LYS A 1 141 ? 8.997 9.258 1.823 1.00 90.31 141 LYS A O 1
ATOM 1081 N N . LEU A 1 142 ? 8.018 7.714 3.142 1.00 91.69 142 LEU A N 1
ATOM 1082 C CA . LEU A 1 142 ? 6.878 7.466 2.256 1.00 91.69 142 LEU A CA 1
ATOM 1083 C C . LEU A 1 142 ? 6.092 8.753 1.969 1.00 91.69 142 LEU A C 1
ATOM 1085 O O . LEU A 1 142 ? 5.778 9.039 0.817 1.00 91.69 142 LEU A O 1
ATOM 1089 N N . GLU A 1 143 ? 5.800 9.563 2.985 1.00 93.50 143 GLU A N 1
ATOM 1090 C CA . GLU A 1 143 ? 5.059 10.812 2.800 1.00 93.50 143 GLU A CA 1
ATOM 1091 C C . GLU A 1 143 ? 5.810 11.797 1.889 1.00 93.50 143 GLU A C 1
ATOM 1093 O O . GLU A 1 143 ? 5.219 12.359 0.959 1.00 93.50 143 GLU A O 1
ATOM 1098 N N . ARG A 1 144 ? 7.117 11.987 2.119 1.00 93.06 144 ARG A N 1
ATOM 1099 C CA . ARG A 1 144 ? 7.965 12.841 1.271 1.00 93.06 144 ARG A CA 1
ATOM 1100 C C . ARG A 1 144 ? 8.028 12.327 -0.162 1.00 93.06 144 ARG A C 1
ATOM 1102 O O . ARG A 1 144 ? 7.876 13.120 -1.090 1.00 93.06 144 ARG A O 1
ATOM 1109 N N . TYR A 1 145 ? 8.190 11.019 -0.333 1.00 94.12 145 TYR A N 1
ATOM 1110 C CA . TYR A 1 145 ? 8.207 10.371 -1.638 1.00 94.12 145 TYR A CA 1
ATOM 1111 C C . TYR A 1 145 ? 6.907 10.616 -2.412 1.00 94.12 145 TYR A C 1
ATOM 1113 O O . TYR A 1 145 ? 6.947 11.116 -3.533 1.00 94.12 145 TYR A O 1
ATOM 1121 N N . VAL A 1 146 ? 5.741 10.380 -1.801 1.00 94.50 146 VAL A N 1
ATOM 1122 C CA . VAL A 1 146 ? 4.445 10.579 -2.474 1.00 94.50 146 VAL A CA 1
ATOM 1123 C C . VAL A 1 146 ? 4.217 12.045 -2.854 1.00 94.50 146 VAL A C 1
ATOM 1125 O O . VAL A 1 146 ? 3.709 12.337 -3.941 1.00 94.50 146 VAL A O 1
ATOM 1128 N N . LYS A 1 147 ? 4.617 12.991 -1.997 1.00 93.75 147 LYS A N 1
ATOM 1129 C CA . LYS A 1 147 ? 4.543 14.431 -2.298 1.00 93.75 147 LYS A CA 1
ATOM 1130 C C . LYS A 1 147 ? 5.444 14.821 -3.476 1.00 93.75 147 LYS A C 1
ATOM 1132 O O . LYS A 1 147 ? 5.009 15.560 -4.364 1.00 93.75 147 LYS A O 1
ATOM 1137 N N . ALA A 1 148 ? 6.670 14.297 -3.521 1.00 93.12 148 ALA A N 1
ATOM 1138 C CA . ALA A 1 148 ? 7.583 14.512 -4.642 1.00 93.12 148 ALA A CA 1
ATOM 1139 C C . ALA A 1 148 ? 7.029 13.900 -5.939 1.00 93.12 148 ALA A C 1
ATOM 1141 O O . ALA A 1 148 ? 6.980 14.573 -6.968 1.00 93.12 148 ALA A O 1
ATOM 1142 N N . LEU A 1 149 ? 6.509 12.673 -5.866 1.00 93.38 149 LEU A N 1
ATOM 1143 C CA . LEU A 1 149 ? 5.894 11.966 -6.986 1.00 93.38 149 LEU A CA 1
ATOM 1144 C C . LEU A 1 149 ? 4.667 12.707 -7.542 1.00 93.38 149 LEU A C 1
ATOM 1146 O O . LEU A 1 149 ? 4.473 12.780 -8.754 1.00 93.38 149 LEU A O 1
ATOM 1150 N N . THR A 1 150 ? 3.863 13.318 -6.668 1.00 91.88 150 THR A N 1
ATOM 1151 C CA . THR A 1 150 ? 2.714 14.144 -7.077 1.00 91.88 150 THR A CA 1
ATOM 1152 C C . THR A 1 150 ? 3.170 15.322 -7.940 1.00 91.88 150 THR A C 1
ATOM 1154 O O . THR A 1 150 ? 2.563 15.601 -8.971 1.00 91.88 150 THR A O 1
ATOM 1157 N N . THR A 1 151 ? 4.280 15.965 -7.563 1.00 90.19 151 THR A N 1
ATOM 1158 C CA . THR A 1 151 ? 4.893 17.062 -8.331 1.00 90.19 151 THR A CA 1
ATOM 1159 C C . THR A 1 151 ? 5.514 16.569 -9.643 1.00 90.19 151 THR A C 1
ATOM 1161 O O . THR A 1 151 ? 5.396 17.232 -10.670 1.00 90.19 151 THR A O 1
ATOM 1164 N N . ALA A 1 152 ? 6.164 15.402 -9.625 1.00 88.94 152 ALA A N 1
ATOM 1165 C CA . ALA A 1 152 ? 6.835 14.821 -10.790 1.00 88.94 152 ALA A CA 1
ATOM 1166 C C . ALA A 1 152 ? 5.866 14.253 -11.845 1.00 88.94 152 ALA A C 1
ATOM 1168 O O . ALA A 1 152 ? 6.246 14.126 -13.013 1.00 88.94 152 ALA A O 1
ATOM 1169 N N . GLY A 1 153 ? 4.634 13.935 -11.438 1.00 91.25 153 GLY A N 1
ATOM 1170 C CA . GLY A 1 153 ? 3.562 13.423 -12.284 1.00 91.25 153 GLY A CA 1
ATOM 1171 C C . GLY A 1 153 ? 3.385 11.909 -12.168 1.00 91.25 153 GLY A C 1
ATOM 1172 O O . GLY A 1 153 ? 4.130 11.136 -12.764 1.00 91.25 153 GLY A O 1
ATOM 1173 N N . MET A 1 154 ? 2.332 11.487 -11.463 1.00 93.69 154 MET A N 1
ATOM 1174 C CA . MET A 1 154 ? 1.936 10.077 -11.358 1.00 93.69 154 MET A CA 1
ATOM 1175 C C . MET A 1 154 ? 1.349 9.551 -12.672 1.00 93.69 154 MET A C 1
ATOM 1177 O O . MET A 1 154 ? 0.451 10.177 -13.260 1.00 93.69 154 MET A O 1
ATOM 1181 N N . ALA A 1 155 ? 1.773 8.356 -13.081 1.00 92.50 155 ALA A N 1
ATOM 1182 C CA . ALA A 1 155 ? 1.276 7.681 -14.274 1.00 92.50 155 ALA A CA 1
ATOM 1183 C C . ALA A 1 155 ? 1.077 6.181 -14.027 1.00 92.50 155 ALA A C 1
ATOM 1185 O O . ALA A 1 155 ? 2.001 5.458 -13.669 1.00 92.50 155 ALA A O 1
ATOM 1186 N N . LYS A 1 156 ? -0.157 5.718 -14.256 1.00 92.44 156 LYS A N 1
ATOM 1187 C CA . LYS A 1 156 ? -0.555 4.326 -14.052 1.00 92.44 156 LYS A CA 1
ATOM 1188 C C . LYS A 1 156 ? -0.032 3.446 -15.199 1.00 92.44 156 LYS A C 1
ATOM 1190 O O . LYS A 1 156 ? -0.395 3.719 -16.345 1.00 92.44 156 LYS A O 1
ATOM 1195 N N . PRO A 1 157 ? 0.754 2.391 -14.930 1.00 94.12 157 PRO A N 1
ATOM 1196 C CA . PRO A 1 157 ? 1.244 1.490 -15.963 1.00 94.12 157 PRO A CA 1
ATOM 1197 C C . PRO A 1 157 ? 0.167 0.514 -16.449 1.00 94.12 157 PRO A C 1
ATOM 1199 O O . PRO A 1 157 ? -0.900 0.367 -15.846 1.00 94.12 157 PRO A O 1
ATOM 1202 N N . ALA A 1 158 ? 0.464 -0.187 -17.545 1.00 92.81 158 ALA A N 1
ATOM 1203 C CA . ALA A 1 158 ? -0.426 -1.186 -18.140 1.00 92.81 158 ALA A CA 1
ATOM 1204 C C . ALA A 1 158 ? -0.610 -2.441 -17.265 1.00 92.81 158 ALA A C 1
ATOM 1206 O O . ALA A 1 158 ? -1.663 -3.079 -17.333 1.00 92.81 158 ALA A O 1
ATOM 1207 N N . PHE A 1 159 ? 0.377 -2.749 -16.417 1.00 94.75 159 PHE A N 1
ATOM 1208 C CA . PHE A 1 159 ? 0.329 -3.828 -15.427 1.00 94.75 159 PHE A CA 1
ATOM 1209 C C . PHE A 1 159 ? -0.266 -3.398 -14.076 1.00 94.75 159 PHE A C 1
ATOM 1211 O O . PHE A 1 159 ? -0.341 -4.196 -13.146 1.00 94.75 159 PHE A O 1
ATOM 1218 N N . ALA A 1 160 ? -0.736 -2.156 -13.943 1.00 95.50 160 ALA A N 1
ATOM 1219 C CA . ALA A 1 160 ? -1.613 -1.779 -12.843 1.00 95.50 160 ALA A CA 1
ATOM 1220 C C . ALA A 1 160 ? -3.066 -2.009 -13.258 1.00 95.50 160 ALA A C 1
ATOM 1222 O O . ALA A 1 160 ? -3.490 -1.571 -14.337 1.00 95.50 160 ALA A O 1
ATOM 1223 N N . GLY A 1 161 ? -3.842 -2.640 -12.376 1.00 94.00 161 GLY A N 1
ATOM 1224 C CA . GLY A 1 161 ? -5.276 -2.843 -12.546 1.00 94.00 161 GLY A CA 1
ATOM 1225 C C . GLY A 1 161 ? -6.037 -1.563 -12.906 1.00 94.00 161 GLY A C 1
ATOM 1226 O O . GLY A 1 161 ? -5.520 -0.441 -12.853 1.00 94.00 161 GLY A O 1
ATOM 1227 N N . ASN A 1 162 ? -7.305 -1.694 -13.292 1.00 93.00 162 ASN A N 1
ATOM 1228 C CA . ASN A 1 162 ? -8.124 -0.508 -13.580 1.00 93.00 162 ASN A CA 1
ATOM 1229 C C . ASN A 1 162 ? -8.382 0.322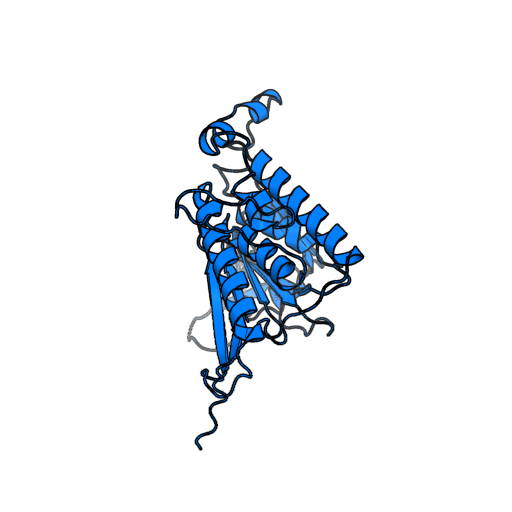 -12.317 1.00 93.00 162 ASN A C 1
ATOM 1231 O O . ASN A 1 162 ? -8.413 1.547 -12.391 1.00 93.00 162 ASN A O 1
ATOM 1235 N N . ALA A 1 163 ? -8.529 -0.351 -11.176 1.00 94.62 163 ALA A N 1
ATOM 1236 C CA . ALA A 1 163 ? -8.713 0.275 -9.878 1.00 94.62 163 ALA A CA 1
ATOM 1237 C C . ALA A 1 163 ? -8.012 -0.553 -8.785 1.00 94.62 163 ALA A C 1
ATOM 1239 O O . ALA A 1 163 ? -8.700 -1.214 -8.003 1.00 94.62 163 ALA A O 1
ATOM 1240 N N . PRO A 1 164 ? -6.663 -0.588 -8.762 1.00 96.62 164 PRO A N 1
ATOM 1241 C CA . PRO A 1 164 ? -5.922 -1.419 -7.824 1.00 96.62 164 PRO A CA 1
ATOM 1242 C C . PRO A 1 164 ? -6.255 -1.038 -6.381 1.00 96.62 164 PRO A C 1
ATOM 1244 O O . PRO A 1 164 ? -6.441 0.137 -6.048 1.00 96.62 164 PRO A O 1
ATOM 1247 N N . GLU A 1 165 ? -6.338 -2.038 -5.516 1.00 97.19 165 GLU A N 1
ATOM 1248 C CA . GLU A 1 165 ? -6.733 -1.890 -4.121 1.00 97.19 165 GLU A CA 1
ATOM 1249 C C . GLU A 1 165 ? -5.542 -2.100 -3.184 1.00 97.19 165 GLU A C 1
ATOM 1251 O O . GLU A 1 165 ? -4.680 -2.941 -3.427 1.00 97.19 165 GLU A O 1
ATOM 1256 N N . LEU A 1 166 ? -5.509 -1.335 -2.092 1.00 97.31 166 LEU A N 1
ATOM 1257 C CA . LEU A 1 166 ? -4.580 -1.523 -0.980 1.00 97.31 166 LEU A CA 1
ATOM 1258 C C . LEU A 1 166 ? -5.381 -1.929 0.254 1.00 97.31 166 LEU A C 1
ATOM 1260 O O . LEU A 1 166 ? -6.249 -1.184 0.708 1.00 97.31 166 LEU A O 1
ATOM 1264 N N . PHE A 1 167 ? -5.087 -3.095 0.810 1.00 95.81 167 PHE A N 1
ATOM 1265 C CA . PHE A 1 167 ? -5.778 -3.656 1.962 1.00 95.81 167 PHE A CA 1
ATOM 1266 C C . PHE A 1 167 ? -4.788 -3.907 3.099 1.00 95.81 167 PHE A C 1
ATOM 1268 O O . PHE A 1 167 ? -3.973 -4.825 3.046 1.00 95.81 167 PHE A O 1
ATOM 1275 N N . MET A 1 168 ? -4.867 -3.105 4.154 1.00 94.25 168 MET A N 1
ATOM 1276 C CA . MET A 1 168 ? -4.027 -3.264 5.338 1.00 94.25 168 MET A CA 1
ATOM 1277 C C . MET A 1 168 ? -4.857 -3.773 6.505 1.00 94.25 168 MET A C 1
ATOM 1279 O O . MET A 1 168 ? -5.912 -3.213 6.816 1.00 94.25 168 MET A O 1
ATOM 1283 N N . THR A 1 169 ? -4.370 -4.809 7.178 1.00 91.50 169 THR A N 1
ATOM 1284 C CA . THR A 1 169 ? -4.956 -5.264 8.440 1.00 91.50 169 THR A CA 1
ATOM 1285 C C . THR A 1 169 ? -4.426 -4.428 9.593 1.00 91.50 169 THR A C 1
ATOM 1287 O O . THR A 1 169 ? -3.226 -4.160 9.686 1.00 91.50 169 THR A O 1
ATOM 1290 N N . LEU A 1 170 ? -5.332 -4.024 10.477 1.00 88.88 170 LEU A N 1
ATOM 1291 C CA . LEU A 1 170 ? -5.046 -3.234 11.665 1.00 88.88 170 LEU A CA 1
ATOM 1292 C C . LEU A 1 170 ? -5.529 -3.998 12.899 1.00 88.88 170 LEU A C 1
ATOM 1294 O O . LEU A 1 170 ? -6.577 -4.649 12.876 1.00 88.88 170 LEU A O 1
ATOM 1298 N N . PHE A 1 171 ? -4.781 -3.901 13.991 1.00 82.50 171 PHE A N 1
ATOM 1299 C CA . PHE A 1 171 ? -5.221 -4.428 15.275 1.00 82.50 171 PHE A CA 1
ATOM 1300 C C . PHE A 1 171 ? -5.853 -3.300 16.083 1.00 82.50 171 PHE A C 1
ATOM 1302 O O . PHE A 1 171 ? -5.154 -2.383 16.466 1.00 82.50 171 PHE A O 1
ATOM 1309 N N . ASN A 1 172 ? -7.162 -3.321 16.333 1.00 83.62 172 ASN A N 1
ATOM 1310 C CA . ASN A 1 172 ? -7.836 -2.228 17.037 1.00 83.62 172 ASN A CA 1
ATOM 1311 C C . ASN A 1 172 ? -7.979 -2.535 18.532 1.00 83.62 172 ASN A C 1
ATOM 1313 O O . ASN A 1 172 ? -8.829 -3.332 18.927 1.00 83.62 172 ASN A O 1
ATOM 1317 N N . ILE A 1 173 ? -7.220 -1.840 19.379 1.00 78.50 173 ILE A N 1
ATOM 1318 C CA . ILE A 1 173 ? -7.236 -2.027 20.837 1.00 78.50 173 ILE A CA 1
ATOM 1319 C C . ILE A 1 173 ? -8.525 -1.477 21.460 1.00 78.50 173 ILE A C 1
ATOM 1321 O O . ILE A 1 173 ? -9.071 -2.077 22.387 1.00 78.50 173 ILE A O 1
ATOM 1325 N N . THR A 1 174 ? -9.056 -0.361 20.948 1.00 79.00 174 THR A N 1
ATOM 1326 C CA . THR A 1 174 ? -10.289 0.240 21.491 1.00 79.00 174 THR A CA 1
ATOM 1327 C C . THR A 1 174 ? -11.513 -0.633 21.206 1.00 79.00 174 THR A C 1
ATOM 1329 O O . THR A 1 174 ? -12.452 -0.681 22.010 1.00 79.00 174 THR A O 1
ATOM 1332 N N . GLY A 1 175 ? -11.465 -1.391 20.109 1.00 81.06 175 GLY A N 1
ATOM 1333 C CA . GLY A 1 175 ? -12.493 -2.310 19.647 1.00 81.06 175 GLY A CA 1
ATOM 1334 C C . GLY A 1 175 ? -13.726 -1.584 19.106 1.00 81.06 175 GLY A C 1
ATOM 1335 O O . GLY A 1 175 ? -14.237 -0.626 19.687 1.00 81.06 175 GLY A O 1
ATOM 1336 N N . ILE A 1 176 ? -14.262 -2.078 17.996 1.00 83.06 176 ILE A N 1
ATOM 1337 C CA . ILE A 1 176 ? -15.520 -1.605 17.423 1.00 83.06 176 ILE A CA 1
ATOM 1338 C C . ILE A 1 176 ? -16.665 -2.155 18.276 1.00 83.06 176 ILE A C 1
ATOM 1340 O O . ILE A 1 176 ? -16.829 -3.369 18.405 1.00 83.06 176 ILE A O 1
ATOM 1344 N N . LYS A 1 177 ? -17.452 -1.265 18.886 1.00 81.75 177 LYS A N 1
ATOM 1345 C CA . LYS A 1 177 ? -18.510 -1.651 19.829 1.00 81.75 177 LYS A CA 1
ATOM 1346 C C . LYS A 1 177 ? -19.814 -2.016 19.111 1.00 81.75 177 LYS A C 1
ATOM 1348 O O . LYS A 1 177 ? -20.339 -1.230 18.319 1.00 81.75 177 LYS A O 1
ATOM 1353 N N . TYR A 1 178 ? -20.379 -3.165 19.471 1.00 78.44 178 TYR A N 1
ATOM 1354 C CA . TYR A 1 178 ? -21.696 -3.633 19.036 1.00 78.44 178 TYR A CA 1
ATOM 1355 C C . TYR A 1 178 ? -22.585 -3.936 20.244 1.00 78.44 178 TYR A C 1
ATOM 1357 O O . TYR A 1 178 ? -22.101 -4.385 21.285 1.00 78.44 178 TYR A O 1
ATOM 1365 N N . VAL A 1 179 ? -23.892 -3.737 20.082 1.00 77.69 179 VAL A N 1
ATOM 1366 C CA . VAL A 1 179 ? -24.911 -4.312 20.961 1.00 77.69 179 VAL A CA 1
ATOM 1367 C C . VAL A 1 179 ? -25.476 -5.559 20.302 1.00 77.69 179 VAL A C 1
ATOM 1369 O O . VAL A 1 179 ? -25.921 -5.546 19.154 1.00 77.69 179 VAL A O 1
ATOM 1372 N N . LEU A 1 180 ? -25.472 -6.643 21.057 1.00 74.94 180 LEU A N 1
ATOM 1373 C CA . LEU A 1 180 ? -26.187 -7.867 20.765 1.00 74.94 180 LEU A CA 1
ATOM 1374 C C . LEU A 1 180 ? -27.527 -7.855 21.482 1.00 74.94 180 LEU A C 1
ATOM 1376 O O . LEU A 1 180 ? -27.587 -7.640 22.693 1.00 74.94 180 LEU A O 1
ATOM 1380 N N . HIS A 1 181 ? -28.589 -8.138 20.737 1.00 70.00 181 HIS A N 1
ATOM 1381 C CA . HIS A 1 181 ? -29.929 -8.291 21.286 1.00 70.00 181 HIS A CA 1
ATOM 1382 C C . HIS A 1 181 ? -30.319 -9.767 21.280 1.00 70.00 181 HIS A C 1
ATOM 1384 O O . HIS A 1 181 ? -30.403 -10.397 20.220 1.00 70.00 181 HIS A O 1
ATOM 1390 N N . SER A 1 182 ? -30.584 -10.316 22.467 1.00 65.12 182 SER A N 1
ATOM 1391 C CA . SER A 1 182 ? -31.209 -11.630 22.603 1.00 65.12 182 SER A CA 1
ATOM 1392 C C . SER A 1 182 ? -32.699 -11.536 22.291 1.00 65.12 182 SER A C 1
ATOM 1394 O O . SER A 1 182 ? -33.435 -10.811 22.960 1.00 65.12 182 SER A O 1
ATOM 1396 N N . ARG A 1 183 ? -33.177 -12.322 21.319 1.00 60.84 183 ARG A N 1
ATOM 1397 C CA . ARG A 1 183 ? -34.616 -12.392 20.996 1.00 60.84 183 ARG A CA 1
ATOM 1398 C C . ARG A 1 183 ? -35.490 -12.911 22.147 1.00 60.84 183 ARG A C 1
ATOM 1400 O O . ARG A 1 183 ? -36.696 -12.715 22.099 1.00 60.84 183 ARG A O 1
ATOM 1407 N N . ALA A 1 184 ? -34.916 -13.582 23.149 1.00 60.56 184 ALA A N 1
ATOM 1408 C CA . ALA A 1 184 ? -35.665 -14.145 24.278 1.00 60.56 184 ALA A CA 1
ATOM 1409 C C . ALA A 1 184 ? -35.984 -13.122 25.387 1.00 60.56 184 ALA A C 1
ATOM 1411 O O . ALA A 1 184 ? -36.781 -13.410 26.272 1.00 60.56 184 ALA A O 1
ATOM 1412 N N . ALA A 1 185 ? -35.373 -11.936 25.349 1.00 57.72 185 ALA A N 1
ATOM 1413 C CA . ALA A 1 185 ? -35.559 -10.885 26.344 1.00 57.72 185 ALA A CA 1
ATOM 1414 C C . ALA A 1 185 ? -36.462 -9.784 25.769 1.00 57.72 185 ALA A C 1
ATOM 1416 O O . ALA A 1 185 ? -36.008 -8.699 25.416 1.00 57.72 185 ALA A O 1
ATOM 1417 N N . THR A 1 186 ? -37.749 -10.085 25.609 1.00 50.66 186 THR A N 1
ATOM 1418 C CA . THR A 1 186 ? -38.711 -9.186 24.952 1.00 50.66 186 THR A CA 1
ATOM 1419 C C . THR A 1 186 ? -39.204 -8.033 25.830 1.00 50.66 186 THR A C 1
ATOM 1421 O O . THR A 1 186 ? -39.941 -7.189 25.332 1.00 50.66 186 THR A O 1
ATOM 1424 N N . THR A 1 187 ? -38.820 -7.951 27.110 1.00 49.25 187 THR A N 1
ATOM 1425 C CA . THR A 1 187 ? -39.426 -6.981 28.049 1.00 49.25 187 THR A CA 1
ATOM 1426 C C . THR A 1 187 ? -38.482 -6.345 29.076 1.00 49.25 187 THR A C 1
ATOM 1428 O O . THR A 1 187 ? -38.939 -5.551 29.893 1.00 49.25 187 THR A O 1
ATOM 1431 N N . SER A 1 188 ? -37.169 -6.600 29.043 1.00 54.03 188 SER A N 1
ATOM 1432 C CA . SER A 1 188 ? -36.226 -5.935 29.958 1.00 54.03 188 SER A CA 1
ATOM 1433 C C . SER A 1 188 ? -34.869 -5.651 29.310 1.00 54.03 188 SER A C 1
ATOM 1435 O O . SER A 1 188 ? -34.430 -6.331 28.382 1.00 54.03 188 SER A O 1
ATOM 1437 N N . SER A 1 189 ? -34.165 -4.638 29.824 1.00 56.19 189 SER A N 1
ATOM 1438 C CA . SER A 1 189 ? -32.776 -4.297 29.468 1.00 56.19 189 SER A CA 1
ATOM 1439 C C . SER A 1 189 ? -31.781 -5.458 29.657 1.00 56.19 189 SER A C 1
ATOM 1441 O O . SER A 1 189 ? -30.657 -5.369 29.166 1.00 56.19 189 SER A O 1
ATOM 1443 N N . ALA A 1 190 ? -32.204 -6.564 30.282 1.00 57.66 190 ALA A N 1
ATOM 1444 C CA . ALA A 1 190 ? -31.433 -7.784 30.521 1.00 57.66 190 ALA A CA 1
ATOM 1445 C C . ALA A 1 190 ? -31.042 -8.566 29.246 1.00 57.66 190 ALA A C 1
ATOM 1447 O O . ALA A 1 190 ? -30.275 -9.521 29.322 1.00 57.66 190 ALA A O 1
ATOM 1448 N N . GLY A 1 191 ? -31.548 -8.176 28.069 1.00 61.31 191 GLY A N 1
ATOM 1449 C CA . GLY A 1 191 ? -31.235 -8.808 26.782 1.00 61.31 191 GLY A CA 1
ATOM 1450 C C . GLY A 1 191 ? -30.078 -8.205 25.985 1.00 61.31 191 GLY A C 1
ATOM 1451 O O . GLY A 1 191 ? -29.776 -8.727 24.909 1.00 61.31 191 GLY A O 1
ATOM 1452 N N . ARG A 1 192 ? -29.489 -7.094 26.453 1.00 70.31 192 ARG A N 1
ATOM 1453 C CA . ARG A 1 192 ? -28.435 -6.361 25.735 1.00 70.31 192 ARG A CA 1
ATOM 1454 C C . ARG A 1 192 ? -27.059 -6.818 26.201 1.00 70.31 192 ARG A C 1
ATOM 1456 O O . ARG A 1 192 ? -26.718 -6.656 27.368 1.00 70.31 192 ARG A O 1
ATOM 1463 N N . GLN A 1 193 ? -26.257 -7.339 25.283 1.00 76.75 193 GLN A N 1
ATOM 1464 C CA . GLN A 1 193 ? -24.851 -7.649 25.531 1.00 76.75 193 GLN A CA 1
ATOM 1465 C C . GLN A 1 193 ? -23.978 -6.702 24.715 1.00 76.75 193 GLN A C 1
ATOM 1467 O O . GLN A 1 193 ? -24.167 -6.565 23.509 1.00 76.75 193 GLN A O 1
ATOM 1472 N N . TYR A 1 194 ? -23.024 -6.043 25.365 1.00 81.25 194 TYR A N 1
ATOM 1473 C CA . TYR A 1 194 ? -22.045 -5.209 24.676 1.00 81.25 194 TYR A CA 1
ATOM 1474 C C . TYR A 1 194 ? -20.835 -6.059 24.324 1.00 81.25 194 TYR A C 1
ATOM 1476 O O . TYR A 1 194 ? -20.247 -6.702 25.190 1.00 81.25 194 TYR A O 1
ATOM 1484 N N . VAL A 1 195 ? -20.460 -6.055 23.051 1.00 82.19 195 VAL A N 1
ATOM 1485 C CA . VAL A 1 195 ? -19.305 -6.800 22.549 1.00 82.19 195 VAL A CA 1
ATOM 1486 C C . VAL A 1 195 ? -18.399 -5.877 21.752 1.00 82.19 195 VAL A C 1
ATOM 1488 O O . VAL A 1 195 ? -18.854 -4.922 21.122 1.00 82.19 195 VAL A O 1
ATOM 1491 N N . SER A 1 196 ? -17.099 -6.150 21.812 1.00 84.00 196 SER A N 1
ATOM 1492 C CA . SER A 1 196 ? -16.075 -5.388 21.096 1.00 84.00 196 SER A CA 1
ATOM 1493 C C . SER A 1 196 ? -15.435 -6.285 20.042 1.00 84.00 196 SER A C 1
ATOM 1495 O O . SER A 1 196 ? -14.950 -7.363 20.373 1.00 84.00 196 SER A O 1
ATOM 1497 N N . ASP A 1 197 ? -15.456 -5.859 18.780 1.00 83.50 197 ASP A N 1
ATOM 1498 C CA . ASP A 1 197 ? -14.722 -6.504 17.688 1.00 83.50 197 ASP A CA 1
ATOM 1499 C C . ASP A 1 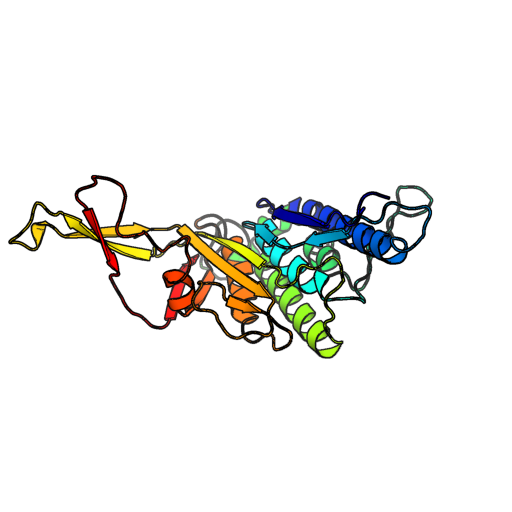197 ? -13.395 -5.763 17.496 1.00 83.50 197 ASP A C 1
ATOM 1501 O O . ASP A 1 197 ? -13.384 -4.575 17.181 1.00 83.50 197 ASP A O 1
ATOM 1505 N N . HIS A 1 198 ? -12.280 -6.446 17.727 1.00 85.44 198 HIS A N 1
ATOM 1506 C CA . HIS A 1 198 ? -10.937 -5.862 17.640 1.00 85.44 198 HIS A CA 1
ATOM 1507 C C . HIS A 1 198 ? -10.329 -5.963 16.235 1.00 85.44 198 HIS A C 1
ATOM 1509 O O . HIS A 1 198 ? -9.227 -5.472 15.995 1.00 85.44 198 HIS A O 1
ATOM 1515 N N . ARG A 1 199 ? -11.041 -6.594 15.293 1.00 87.19 199 ARG A N 1
ATOM 1516 C CA . ARG A 1 199 ? -10.618 -6.664 13.895 1.00 87.19 199 ARG A CA 1
ATOM 1517 C C . ARG A 1 199 ? -10.796 -5.302 13.256 1.00 87.19 199 ARG A C 1
ATOM 1519 O O . ARG A 1 199 ? -11.891 -4.744 13.307 1.00 87.19 199 ARG A O 1
ATOM 1526 N N . ASP A 1 200 ? -9.752 -4.810 12.611 1.00 89.25 200 ASP A N 1
ATOM 1527 C CA . ASP A 1 200 ? -9.842 -3.583 11.849 1.00 89.25 200 ASP A CA 1
ATOM 1528 C C . ASP A 1 200 ? -9.079 -3.657 10.528 1.00 89.25 200 ASP A C 1
ATOM 1530 O O . ASP A 1 200 ? -8.164 -4.463 10.356 1.00 89.25 200 ASP A O 1
ATOM 1534 N N . ILE A 1 201 ? -9.504 -2.844 9.563 1.00 91.94 201 ILE A N 1
ATOM 1535 C CA . ILE A 1 201 ? -8.886 -2.767 8.240 1.00 91.94 201 ILE A CA 1
ATOM 1536 C C . ILE A 1 201 ? -8.790 -1.317 7.781 1.00 91.94 201 ILE A C 1
ATOM 1538 O O . ILE A 1 201 ? -9.661 -0.490 8.066 1.00 91.94 201 ILE A O 1
ATOM 1542 N N . ALA A 1 202 ? -7.771 -1.034 6.983 1.00 94.00 202 ALA A N 1
ATOM 1543 C CA . ALA A 1 202 ? -7.734 0.138 6.129 1.00 94.00 202 ALA A CA 1
ATOM 1544 C C . ALA A 1 202 ? -7.722 -0.332 4.674 1.00 94.00 202 ALA A C 1
ATOM 1546 O O . ALA A 1 202 ? -6.766 -0.954 4.214 1.00 94.00 202 ALA A O 1
ATOM 1547 N N . HIS A 1 203 ? -8.822 -0.070 3.970 1.00 95.94 203 HIS A N 1
ATOM 1548 C CA . HIS A 1 203 ? -9.049 -0.554 2.613 1.00 95.94 203 HIS A CA 1
ATOM 1549 C C . HIS A 1 203 ? -9.178 0.632 1.671 1.00 95.94 203 HIS A C 1
ATOM 1551 O O . HIS A 1 203 ? -10.076 1.460 1.820 1.00 95.94 203 HIS A O 1
ATOM 1557 N N . PHE A 1 204 ? -8.268 0.715 0.713 1.00 96.62 204 PHE A N 1
ATOM 1558 C CA . PHE A 1 204 ? -8.173 1.791 -0.253 1.00 96.62 204 PHE A CA 1
ATOM 1559 C C . PHE A 1 204 ? -8.334 1.259 -1.672 1.00 96.62 204 PHE A C 1
ATOM 1561 O O . PHE A 1 204 ? -8.012 0.105 -1.951 1.00 96.62 204 PHE A O 1
ATOM 1568 N N . ARG A 1 205 ? -8.788 2.121 -2.577 1.00 96.44 205 ARG A N 1
ATOM 1569 C CA . ARG A 1 205 ? -8.877 1.843 -4.011 1.00 96.44 205 ARG A CA 1
ATOM 1570 C C . ARG A 1 205 ? -8.341 3.031 -4.788 1.00 96.44 205 ARG A C 1
ATOM 1572 O O . ARG A 1 205 ? -8.798 4.154 -4.567 1.00 96.44 205 ARG A O 1
ATOM 1579 N N . TRP A 1 206 ? -7.432 2.777 -5.720 1.00 95.38 206 TRP A N 1
ATOM 1580 C CA . TRP A 1 206 ? -7.004 3.789 -6.670 1.00 95.38 206 TRP A CA 1
ATOM 1581 C C . TRP A 1 206 ? -8.120 4.063 -7.682 1.00 95.38 206 TRP A C 1
ATOM 1583 O O . TRP A 1 206 ? -8.487 3.174 -8.447 1.00 95.38 206 TRP A O 1
ATOM 1593 N N . SER A 1 207 ? -8.702 5.260 -7.672 1.00 93.31 207 SER A N 1
ATOM 1594 C CA . SER A 1 207 ? -9.757 5.643 -8.613 1.00 93.31 207 SER A CA 1
ATOM 1595 C C . SER A 1 207 ? -9.958 7.156 -8.659 1.00 93.31 207 SER A C 1
ATOM 1597 O O . SER A 1 207 ? -9.951 7.827 -7.629 1.00 93.31 207 SER A O 1
ATOM 1599 N N . ASP A 1 208 ? -10.248 7.684 -9.846 1.00 90.06 208 ASP A N 1
ATOM 1600 C CA . ASP A 1 208 ? -10.709 9.068 -10.014 1.00 90.06 208 ASP A CA 1
ATOM 1601 C C . ASP A 1 208 ? -12.216 9.211 -9.738 1.00 90.06 208 ASP A C 1
ATOM 1603 O O . ASP A 1 208 ? -12.738 10.318 -9.602 1.00 90.06 208 ASP A O 1
ATOM 1607 N N . THR A 1 209 ? -12.937 8.093 -9.601 1.00 89.00 209 THR A N 1
ATOM 1608 C CA . THR A 1 209 ? -14.350 8.123 -9.218 1.00 89.00 209 THR A CA 1
ATOM 1609 C C . THR A 1 209 ? -14.504 8.459 -7.733 1.00 89.00 209 THR A C 1
ATOM 1611 O O . THR A 1 209 ? -13.792 7.878 -6.903 1.00 89.00 209 THR A O 1
ATOM 1614 N N . PRO A 1 210 ? -15.500 9.281 -7.358 1.00 87.19 210 PRO A N 1
ATOM 1615 C CA . PRO A 1 210 ? -15.865 9.485 -5.962 1.00 87.19 210 PRO A CA 1
ATOM 1616 C C . PRO A 1 210 ? -16.191 8.178 -5.221 1.00 87.19 210 PRO A C 1
ATOM 1618 O O . PRO A 1 210 ? -16.457 7.139 -5.826 1.00 87.19 210 PRO A O 1
ATOM 1621 N N . TYR A 1 211 ? -16.201 8.258 -3.890 1.00 90.31 211 TYR A N 1
ATOM 1622 C CA . TYR A 1 211 ? -16.565 7.160 -2.991 1.00 90.31 211 TYR A CA 1
ATOM 1623 C C . TYR A 1 211 ? -17.887 6.482 -3.387 1.00 90.31 211 TYR A C 1
ATOM 1625 O O . TYR A 1 211 ? -18.907 7.158 -3.513 1.00 90.31 211 TYR A O 1
ATOM 1633 N N . GLN A 1 212 ? -17.874 5.152 -3.512 1.00 89.12 212 GLN A N 1
ATOM 1634 C CA . GLN A 1 212 ? -18.986 4.368 -4.068 1.00 89.12 212 GLN A CA 1
ATOM 1635 C C . GLN A 1 212 ? -19.851 3.669 -3.003 1.00 89.12 212 GLN A C 1
ATOM 1637 O O . GLN A 1 212 ? -20.592 2.747 -3.327 1.00 89.12 212 GLN A O 1
ATOM 1642 N N . ASN A 1 213 ? -19.779 4.098 -1.735 1.00 90.25 213 ASN A N 1
ATOM 1643 C CA . ASN A 1 213 ? -20.501 3.467 -0.616 1.00 90.25 213 ASN A CA 1
ATOM 1644 C C . ASN A 1 213 ? -20.192 1.968 -0.465 1.00 90.25 213 ASN A C 1
ATOM 1646 O O . ASN A 1 213 ? -21.074 1.169 -0.167 1.00 90.25 213 ASN A O 1
ATOM 1650 N N . ASP A 1 214 ? -18.933 1.592 -0.685 1.00 90.69 214 ASP A N 1
ATOM 1651 C CA . ASP A 1 214 ? -18.458 0.206 -0.659 1.00 90.69 214 ASP A CA 1
ATOM 1652 C C . ASP A 1 214 ? -17.344 -0.024 0.379 1.00 90.69 214 ASP A C 1
ATOM 1654 O O . ASP A 1 214 ? -16.668 -1.055 0.371 1.00 90.69 214 ASP A O 1
ATOM 1658 N N . GLY A 1 215 ? -17.128 0.960 1.258 1.00 91.56 215 GLY A N 1
ATOM 1659 C CA . GLY A 1 215 ? -16.127 0.920 2.317 1.00 91.56 215 GLY A CA 1
ATOM 1660 C C . GLY A 1 215 ? -14.680 1.126 1.864 1.00 91.56 215 GLY A C 1
ATOM 1661 O O . GLY A 1 215 ? -13.781 1.069 2.702 1.00 91.56 215 GLY A O 1
ATOM 1662 N N . ARG A 1 216 ? -14.425 1.379 0.573 1.00 94.81 216 ARG A N 1
ATOM 1663 C CA . ARG A 1 216 ? -13.068 1.598 0.054 1.00 94.81 216 ARG A CA 1
ATOM 1664 C C . ARG A 1 216 ? -12.743 3.083 -0.005 1.00 94.81 216 ARG A C 1
ATOM 1666 O O . ARG A 1 216 ? -13.465 3.882 -0.599 1.00 94.81 216 ARG A O 1
ATOM 1673 N N . ILE A 1 217 ? -11.644 3.466 0.628 1.00 95.19 217 ILE A N 1
ATOM 1674 C CA . ILE A 1 217 ? -11.160 4.843 0.669 1.00 95.19 217 ILE A CA 1
ATOM 1675 C C . ILE A 1 217 ? -10.487 5.167 -0.667 1.00 95.19 217 ILE A C 1
ATOM 1677 O O . ILE A 1 217 ? -9.558 4.482 -1.088 1.00 95.19 217 ILE A O 1
ATOM 1681 N N . THR A 1 218 ? -10.939 6.218 -1.342 1.00 95.31 218 THR A N 1
ATOM 1682 C CA . THR A 1 218 ? -10.383 6.608 -2.643 1.00 95.31 218 THR A CA 1
ATOM 1683 C C . THR A 1 218 ? -8.939 7.106 -2.514 1.00 95.31 218 THR A C 1
ATOM 1685 O O . THR A 1 218 ? -8.658 7.995 -1.707 1.00 95.31 218 THR A O 1
ATOM 1688 N N . LEU A 1 219 ? -8.044 6.585 -3.349 1.00 94.38 219 LEU A N 1
ATOM 1689 C CA . LEU A 1 219 ? -6.708 7.122 -3.608 1.00 94.38 219 LEU A CA 1
ATOM 1690 C C . LEU A 1 219 ? -6.614 7.558 -5.064 1.00 94.38 219 LEU A C 1
ATOM 1692 O O . LEU A 1 219 ? -7.161 6.909 -5.946 1.00 94.38 219 LEU A O 1
ATOM 1696 N N . ASN A 1 220 ? -5.947 8.675 -5.305 1.00 92.88 220 ASN A N 1
ATOM 1697 C CA . ASN A 1 220 ? -5.692 9.205 -6.636 1.00 92.88 220 ASN A CA 1
ATOM 1698 C C . ASN A 1 220 ? -4.570 10.247 -6.553 1.00 92.88 220 ASN A C 1
ATOM 1700 O O . ASN A 1 220 ? -3.967 10.450 -5.494 1.00 92.88 220 ASN A O 1
ATOM 1704 N N . LYS A 1 221 ? -4.332 10.939 -7.667 1.00 91.62 221 LYS A N 1
ATOM 1705 C CA . LYS A 1 221 ? -3.284 11.956 -7.806 1.00 91.62 221 LYS A CA 1
ATOM 1706 C C . LYS A 1 221 ? -3.459 13.166 -6.882 1.00 91.62 221 LYS A C 1
ATOM 1708 O O . LYS A 1 221 ? -2.478 13.840 -6.599 1.00 91.62 221 LYS A O 1
ATOM 1713 N N . ASP A 1 222 ? -4.667 13.422 -6.374 1.00 89.69 222 ASP A N 1
ATOM 1714 C CA . ASP A 1 222 ? -4.923 14.532 -5.446 1.00 89.69 222 ASP A CA 1
ATOM 1715 C C . ASP A 1 222 ? -4.454 14.228 -4.018 1.00 89.69 222 ASP A C 1
ATOM 1717 O O . ASP A 1 222 ? -4.512 15.109 -3.162 1.00 89.69 222 ASP A O 1
ATOM 1721 N N . ILE A 1 223 ? -4.083 12.974 -3.721 1.00 90.44 223 ILE A N 1
ATOM 1722 C CA . ILE A 1 223 ? -3.524 12.517 -2.437 1.00 90.44 223 ILE A CA 1
ATOM 1723 C C . ILE A 1 223 ? -4.320 12.940 -1.183 1.00 90.44 223 ILE A C 1
ATOM 1725 O O . ILE A 1 223 ? -3.799 12.934 -0.071 1.00 90.44 223 ILE A O 1
ATOM 1729 N N . LYS A 1 224 ? -5.623 13.235 -1.323 1.00 92.38 224 LYS A N 1
ATOM 1730 C CA . LYS A 1 224 ? -6.495 13.747 -0.241 1.00 92.38 224 LYS A CA 1
ATOM 1731 C C . LYS A 1 224 ? -6.577 12.836 0.984 1.00 92.38 224 LYS A C 1
ATOM 1733 O O . LYS A 1 224 ? -6.822 13.315 2.083 1.00 92.38 224 LYS A O 1
ATOM 1738 N N . ASN A 1 225 ? -6.406 11.528 0.791 1.00 93.75 225 ASN A N 1
ATOM 1739 C CA . ASN A 1 225 ? -6.428 10.532 1.864 1.00 93.75 225 ASN A CA 1
ATOM 1740 C C . ASN A 1 225 ? -5.025 9.991 2.201 1.00 93.75 225 ASN A C 1
ATOM 1742 O O . ASN A 1 225 ? -4.926 8.964 2.872 1.00 93.75 225 ASN A O 1
ATOM 1746 N N . LEU A 1 226 ? -3.945 10.653 1.757 1.00 93.81 226 LEU A N 1
ATOM 1747 C CA . LEU A 1 226 ? -2.568 10.226 2.035 1.00 93.81 226 LEU A CA 1
ATOM 1748 C C . LEU A 1 226 ? -2.300 10.135 3.535 1.00 93.81 226 LEU A C 1
ATOM 1750 O O . LEU A 1 226 ? -1.774 9.127 3.985 1.00 93.81 226 LEU A O 1
ATOM 1754 N N . GLU A 1 227 ? -2.740 11.117 4.323 1.00 93.25 227 GLU A N 1
ATOM 1755 C CA . GLU A 1 227 ? -2.600 11.082 5.784 1.00 93.25 227 GLU A CA 1
ATOM 1756 C C . GLU A 1 227 ? -3.217 9.805 6.384 1.00 93.25 227 GLU A C 1
ATOM 1758 O O . GLU A 1 227 ? -2.624 9.158 7.244 1.00 93.25 227 GLU A O 1
ATOM 1763 N N . THR A 1 228 ? -4.381 9.374 5.882 1.00 93.19 228 THR A N 1
ATOM 1764 C CA . THR A 1 228 ? -5.010 8.119 6.315 1.00 93.19 228 THR A CA 1
ATOM 1765 C C . THR A 1 228 ? -4.191 6.894 5.907 1.00 93.19 228 THR A C 1
ATOM 1767 O O . THR A 1 228 ? -4.122 5.944 6.684 1.00 93.19 228 THR A O 1
ATOM 1770 N N . VAL A 1 229 ? -3.553 6.903 4.730 1.00 94.75 229 VAL A N 1
ATOM 1771 C CA . VAL A 1 229 ? -2.631 5.830 4.311 1.00 94.75 229 VAL A CA 1
ATOM 1772 C C . VAL A 1 229 ? -1.415 5.781 5.228 1.00 94.75 229 VAL A C 1
ATOM 1774 O O . VAL A 1 229 ? -1.088 4.706 5.717 1.00 94.75 229 VAL A O 1
ATOM 1777 N N . ILE A 1 230 ? -0.791 6.926 5.516 1.00 92.50 230 ILE A N 1
ATOM 1778 C CA . ILE A 1 230 ? 0.378 7.017 6.396 1.00 92.50 230 ILE A CA 1
ATOM 1779 C C . ILE A 1 230 ? 0.025 6.538 7.806 1.00 92.50 230 ILE A C 1
ATOM 1781 O O . ILE A 1 230 ? 0.708 5.678 8.359 1.00 92.50 230 ILE A O 1
ATOM 1785 N N . HIS A 1 231 ? -1.082 7.013 8.381 1.00 91.00 231 HIS A N 1
ATOM 1786 C CA . HIS A 1 231 ? -1.537 6.551 9.692 1.00 91.00 231 HIS A CA 1
ATOM 1787 C C . HIS A 1 231 ? -1.855 5.054 9.709 1.00 91.00 231 HIS A C 1
ATOM 1789 O O . HIS A 1 231 ? -1.487 4.377 10.666 1.00 91.00 231 HIS A O 1
ATOM 1795 N N . ALA A 1 232 ? -2.476 4.517 8.657 1.00 91.50 232 ALA A N 1
ATOM 1796 C CA . ALA A 1 232 ? -2.741 3.086 8.548 1.00 91.50 232 ALA A CA 1
ATOM 1797 C C . ALA A 1 232 ? -1.455 2.254 8.383 1.00 91.50 232 ALA A C 1
ATOM 1799 O O . ALA A 1 232 ? -1.330 1.215 9.025 1.00 91.50 232 ALA A O 1
ATOM 1800 N N . ALA A 1 233 ? -0.480 2.724 7.600 1.00 90.00 233 ALA A N 1
ATOM 1801 C CA . ALA A 1 233 ? 0.826 2.084 7.442 1.00 90.00 233 ALA A CA 1
ATOM 1802 C C . ALA A 1 233 ? 1.608 2.064 8.770 1.00 90.00 233 ALA A C 1
ATOM 1804 O O . ALA A 1 233 ? 2.200 1.057 9.145 1.00 90.00 233 ALA A O 1
ATOM 1805 N N . LYS A 1 234 ? 1.543 3.145 9.554 1.00 86.69 234 LYS A N 1
ATOM 1806 C CA . LYS A 1 234 ? 2.127 3.174 10.905 1.00 86.69 234 LYS A CA 1
ATOM 1807 C C . LYS A 1 234 ? 1.406 2.211 11.851 1.00 86.69 234 LYS A C 1
ATOM 1809 O O . LYS A 1 234 ? 2.045 1.506 12.624 1.00 86.69 234 LYS A O 1
ATOM 1814 N N . ALA A 1 235 ? 0.078 2.189 11.792 1.00 86.19 235 ALA A N 1
ATOM 1815 C CA . ALA A 1 235 ? -0.771 1.384 12.663 1.00 86.19 235 ALA A CA 1
ATOM 1816 C C . ALA A 1 235 ? -0.717 -0.120 12.372 1.00 86.19 235 ALA A C 1
ATOM 1818 O O . ALA A 1 235 ? -0.820 -0.916 13.296 1.00 86.19 235 ALA A O 1
ATOM 1819 N N . THR A 1 236 ? -0.522 -0.536 11.119 1.00 84.31 236 THR A N 1
ATOM 1820 C CA . THR A 1 236 ? -0.393 -1.966 10.795 1.00 84.31 236 THR A CA 1
ATOM 1821 C C . THR A 1 236 ? 0.869 -2.580 11.416 1.00 84.31 236 THR A C 1
ATOM 1823 O O . THR A 1 236 ? 0.880 -3.771 11.720 1.00 84.31 236 THR A O 1
ATOM 1826 N N . GLY A 1 237 ? 1.910 -1.767 11.650 1.00 72.44 237 GLY A N 1
ATOM 1827 C CA . GLY A 1 237 ? 3.140 -2.137 12.358 1.00 72.44 237 GLY A CA 1
ATOM 1828 C C . GLY A 1 237 ? 3.072 -2.027 13.883 1.00 72.44 237 GLY A C 1
ATOM 1829 O O . GLY A 1 237 ? 3.992 -2.495 14.548 1.00 72.44 237 GLY A O 1
ATOM 1830 N N . ALA A 1 238 ? 2.020 -1.435 14.450 1.00 68.00 238 ALA A N 1
ATOM 1831 C CA . ALA A 1 238 ? 1.878 -1.317 15.894 1.00 68.00 238 ALA A CA 1
ATOM 1832 C C . ALA A 1 238 ? 1.442 -2.659 16.500 1.00 68.00 238 ALA A C 1
ATOM 1834 O O . ALA A 1 238 ? 0.512 -3.309 16.024 1.00 68.00 238 ALA A O 1
ATOM 1835 N N . PHE A 1 239 ? 2.136 -3.086 17.554 1.00 62.41 239 PHE A N 1
ATOM 1836 C CA . PHE A 1 239 ? 1.780 -4.277 18.314 1.00 62.41 239 PHE A CA 1
ATOM 1837 C C . PHE A 1 239 ? 1.763 -3.895 19.792 1.00 62.41 239 PHE A C 1
ATOM 1839 O O . PHE A 1 239 ? 2.840 -3.675 20.354 1.00 62.41 239 PHE A O 1
ATOM 1846 N N . PRO A 1 240 ? 0.592 -3.763 20.437 1.00 49.88 240 PRO A N 1
ATOM 1847 C CA . PRO A 1 240 ? 0.533 -3.373 21.839 1.00 49.88 240 PRO A CA 1
ATOM 1848 C C . PRO A 1 240 ? 1.380 -4.320 22.692 1.00 49.88 240 PRO A C 1
ATOM 1850 O O . PRO A 1 240 ? 1.334 -5.532 22.507 1.00 49.88 240 PRO A O 1
ATOM 1853 N N . VAL A 1 241 ? 2.159 -3.736 23.609 1.00 51.69 241 VAL A N 1
ATOM 1854 C CA . VAL A 1 241 ? 3.292 -4.318 24.364 1.00 51.69 241 VAL A CA 1
ATOM 1855 C C . VAL A 1 241 ? 4.642 -4.218 23.638 1.00 51.69 241 VAL A C 1
ATOM 1857 O O . VAL A 1 241 ? 5.602 -3.771 24.254 1.00 51.69 241 VAL A O 1
ATOM 1860 N N . GLY A 1 242 ? 4.737 -4.545 22.347 1.00 56.78 242 GLY A N 1
ATOM 1861 C CA . GLY A 1 242 ? 6.004 -4.505 21.598 1.00 56.78 242 GLY A CA 1
ATOM 1862 C C . GLY A 1 242 ? 6.365 -3.123 21.042 1.00 56.78 242 GLY A C 1
ATOM 1863 O O . GLY A 1 242 ? 7.462 -2.629 21.281 1.00 56.78 242 GLY A O 1
ATOM 1864 N N . LEU A 1 243 ? 5.430 -2.483 20.336 1.00 62.78 243 LEU A N 1
ATOM 1865 C CA . LEU A 1 243 ? 5.611 -1.229 19.596 1.00 62.78 243 LEU A CA 1
ATOM 1866 C C . LEU A 1 243 ? 4.480 -0.251 19.936 1.00 62.78 243 LEU A C 1
ATOM 1868 O O . LEU A 1 243 ? 3.352 -0.653 20.225 1.00 62.78 243 LEU A O 1
ATOM 1872 N N . LYS A 1 244 ? 4.769 1.051 19.918 1.00 70.88 244 LYS A N 1
ATOM 1873 C CA . LYS A 1 244 ? 3.832 2.080 20.393 1.00 70.88 244 LYS A CA 1
ATOM 1874 C C . LYS A 1 244 ? 2.561 2.130 19.529 1.00 70.88 244 LYS A C 1
ATOM 1876 O O . LYS A 1 244 ? 2.639 2.296 18.311 1.00 70.88 244 LYS A O 1
ATOM 1881 N N . GLY A 1 245 ? 1.394 2.117 20.176 1.00 70.00 245 GLY A N 1
ATOM 1882 C CA . GLY A 1 245 ? 0.102 2.275 19.503 1.00 70.00 245 GLY A CA 1
ATOM 1883 C C . GLY A 1 245 ? -0.022 3.604 18.742 1.00 70.00 245 GLY A C 1
ATOM 1884 O O . GLY A 1 245 ? 0.517 4.639 19.150 1.00 70.00 245 GLY A O 1
ATOM 1885 N N . ARG A 1 246 ? -0.734 3.580 17.622 1.00 80.81 246 ARG A N 1
ATOM 1886 C CA . ARG A 1 246 ? -0.940 4.670 16.673 1.00 80.81 246 ARG A CA 1
ATOM 1887 C C . ARG A 1 246 ? -2.425 4.999 16.580 1.00 80.81 246 ARG A C 1
ATOM 1889 O O . ARG A 1 246 ? -3.283 4.123 16.587 1.00 80.81 246 ARG A O 1
ATOM 1896 N N . LEU A 1 247 ? -2.730 6.290 16.499 1.00 81.06 247 LEU A N 1
ATOM 1897 C CA . LEU A 1 247 ? -4.096 6.757 16.304 1.00 81.06 247 LEU A CA 1
ATOM 1898 C C . LEU A 1 247 ? -4.408 6.784 14.807 1.00 81.06 247 LEU A C 1
ATOM 1900 O O . LEU A 1 247 ? -3.761 7.509 14.055 1.00 81.06 247 LEU A O 1
ATOM 1904 N N . VAL A 1 248 ? -5.419 6.033 14.384 1.00 83.44 248 VAL A N 1
ATOM 1905 C CA . VAL A 1 248 ? -5.956 6.090 13.022 1.00 83.44 248 VAL A CA 1
ATOM 1906 C C . VAL A 1 248 ? -7.292 6.817 13.065 1.00 83.44 248 VAL A C 1
ATOM 1908 O O . VAL A 1 248 ? -8.232 6.364 13.721 1.00 83.44 248 VAL A O 1
ATOM 1911 N N . SER A 1 249 ? -7.371 7.947 12.360 1.00 84.25 249 SER A N 1
ATOM 1912 C CA . SER A 1 249 ? -8.604 8.715 12.169 1.00 84.25 249 SER A CA 1
ATOM 1913 C C . SER A 1 249 ? -9.131 8.510 10.756 1.00 84.25 249 SER A C 1
ATOM 1915 O O . SER A 1 249 ? -8.414 8.731 9.778 1.00 84.25 249 SER A O 1
ATOM 1917 N N . ARG A 1 250 ? -10.391 8.080 10.638 1.00 86.12 250 ARG A N 1
ATOM 1918 C CA . ARG A 1 250 ? -11.093 7.984 9.351 1.00 86.12 250 ARG A CA 1
ATOM 1919 C C . ARG A 1 250 ? -12.604 8.090 9.519 1.00 86.12 250 ARG A C 1
ATOM 1921 O O . ARG A 1 250 ? -13.147 7.871 10.604 1.00 86.12 250 ARG A O 1
ATOM 1928 N N . LYS A 1 251 ? -13.303 8.415 8.428 1.00 87.56 251 LYS A N 1
ATOM 1929 C CA . LYS A 1 251 ? -14.771 8.503 8.428 1.00 87.56 251 LYS A CA 1
ATOM 1930 C C . LYS A 1 251 ? -15.373 7.130 8.706 1.00 87.56 251 LYS A C 1
ATOM 1932 O O . LYS A 1 251 ? -14.996 6.148 8.067 1.00 87.56 251 LYS A O 1
ATOM 1937 N N . ALA A 1 252 ? -16.360 7.074 9.596 1.00 84.19 252 ALA A N 1
ATOM 1938 C CA . ALA A 1 252 ? -16.968 5.814 10.018 1.00 84.19 252 ALA A CA 1
ATOM 1939 C C . ALA A 1 252 ? -17.625 5.043 8.858 1.00 84.19 252 ALA A C 1
ATOM 1941 O O . ALA A 1 252 ? -17.615 3.813 8.852 1.00 84.19 252 ALA A O 1
ATOM 1942 N N . LYS A 1 253 ? -18.120 5.753 7.833 1.00 86.56 253 LYS A N 1
ATOM 1943 C CA . LYS A 1 253 ? -18.693 5.153 6.615 1.00 86.56 253 LYS A CA 1
ATOM 1944 C C . LYS A 1 253 ? -17.756 4.150 5.931 1.00 86.56 253 LYS A C 1
ATOM 1946 O O . LYS A 1 253 ? -18.215 3.121 5.461 1.00 86.56 253 LYS A O 1
ATOM 1951 N N . TYR A 1 254 ? -16.442 4.391 5.959 1.00 89.62 254 TYR A N 1
ATOM 1952 C CA . TYR A 1 254 ? -15.469 3.499 5.322 1.00 89.62 254 TYR A CA 1
ATOM 1953 C C . TYR A 1 254 ? -15.397 2.130 5.992 1.00 89.62 254 TYR A C 1
ATOM 1955 O O . TYR A 1 254 ? -15.103 1.141 5.341 1.00 89.62 254 TYR A O 1
ATOM 1963 N N . LEU A 1 255 ? -15.687 2.058 7.289 1.00 86.75 255 LEU A N 1
ATOM 1964 C CA . LEU A 1 255 ? -15.823 0.785 7.979 1.00 86.75 255 LEU A CA 1
ATOM 1965 C C . LEU A 1 255 ? -17.214 0.191 7.738 1.00 86.75 255 LEU A C 1
ATOM 1967 O O . LEU A 1 255 ? -17.351 -0.982 7.417 1.00 86.75 255 LEU A O 1
ATOM 1971 N N . TRP A 1 256 ? -18.256 1.006 7.903 1.00 84.94 256 TRP A N 1
ATOM 1972 C CA . TRP A 1 256 ? -19.633 0.522 7.969 1.00 84.94 256 TRP A CA 1
ATOM 1973 C C . TRP A 1 256 ? -20.249 0.095 6.647 1.00 84.94 256 TRP A C 1
ATOM 1975 O O . TRP A 1 256 ? -21.152 -0.745 6.663 1.00 84.94 256 TRP A O 1
ATOM 1985 N N . ASP A 1 257 ? -19.776 0.668 5.549 1.00 89.75 257 ASP A N 1
ATOM 1986 C CA . ASP A 1 257 ? -20.184 0.293 4.199 1.00 89.75 257 ASP A CA 1
ATOM 1987 C C . ASP A 1 257 ? -19.311 -0.853 3.661 1.00 89.75 257 ASP A C 1
ATOM 1989 O O . ASP A 1 257 ? -19.595 -1.411 2.603 1.00 89.75 257 ASP A O 1
ATOM 1993 N N . ASN A 1 258 ? -18.238 -1.220 4.377 1.00 89.06 258 ASN A N 1
ATOM 1994 C CA . ASN A 1 258 ? -17.322 -2.256 3.931 1.00 89.06 258 ASN A CA 1
ATOM 1995 C C . ASN A 1 258 ? -17.956 -3.648 4.091 1.00 89.06 258 ASN A C 1
ATOM 1997 O O . ASN A 1 258 ? -18.368 -4.008 5.202 1.00 89.06 258 ASN A O 1
ATOM 2001 N N . PRO A 1 259 ? -17.985 -4.479 3.032 1.00 87.12 259 PRO A N 1
ATOM 2002 C CA . PRO A 1 259 ? -18.620 -5.795 3.075 1.00 87.12 259 PRO A CA 1
ATOM 2003 C C . PRO A 1 259 ? -18.039 -6.724 4.151 1.00 87.12 259 PRO A C 1
ATOM 2005 O O . PRO A 1 259 ? -18.759 -7.5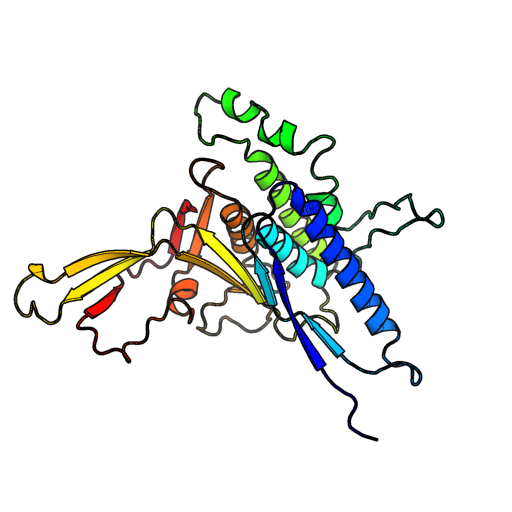82 4.654 1.00 87.12 259 PRO A O 1
ATOM 2008 N N . PHE A 1 260 ? -16.785 -6.529 4.578 1.00 85.00 260 PHE A N 1
ATOM 2009 C CA . PHE A 1 260 ? -16.178 -7.318 5.657 1.00 85.00 260 PHE A CA 1
ATOM 2010 C C . PHE A 1 260 ? -16.754 -7.011 7.053 1.00 85.00 260 PHE A C 1
ATOM 2012 O O . PHE A 1 260 ? -16.615 -7.821 7.974 1.00 85.00 260 PHE A O 1
ATOM 2019 N N . PHE A 1 261 ? -17.432 -5.870 7.213 1.00 79.19 261 PHE A N 1
ATOM 2020 C CA . PHE A 1 261 ? -18.084 -5.438 8.456 1.00 79.19 261 PHE A CA 1
ATOM 2021 C C . PHE A 1 261 ? -19.612 -5.450 8.365 1.00 79.19 261 PHE A C 1
ATOM 2023 O O . PHE A 1 261 ? -20.296 -5.433 9.395 1.00 79.19 261 PHE A O 1
ATOM 2030 N N . VAL A 1 262 ? -20.170 -5.532 7.153 1.00 71.06 262 VAL A N 1
ATOM 2031 C CA . VAL A 1 262 ? -21.604 -5.733 6.935 1.00 71.06 262 VAL A CA 1
ATOM 2032 C C . VAL A 1 262 ? -21.972 -7.169 7.317 1.00 71.06 262 VAL A C 1
ATOM 2034 O O . VAL A 1 262 ? -21.962 -8.096 6.511 1.00 71.06 262 VAL A O 1
ATOM 2037 N N . ARG A 1 263 ? -22.339 -7.368 8.585 1.00 64.81 263 ARG A N 1
ATOM 2038 C CA . ARG A 1 263 ? -22.970 -8.611 9.044 1.00 64.81 263 ARG A CA 1
ATOM 2039 C C . ARG A 1 263 ? -24.422 -8.615 8.554 1.00 64.81 263 ARG A C 1
ATOM 2041 O O . ARG A 1 263 ? -25.285 -7.980 9.156 1.00 64.81 263 ARG A O 1
ATOM 2048 N N . VAL A 1 264 ? -24.675 -9.267 7.417 1.00 50.62 264 VAL A N 1
ATOM 2049 C CA . VAL A 1 264 ? -26.012 -9.379 6.808 1.00 50.62 264 VAL A CA 1
ATOM 2050 C C . VAL A 1 264 ? -27.017 -9.924 7.835 1.00 50.62 264 VAL A C 1
ATOM 2052 O O . VAL A 1 264 ? -26.733 -10.878 8.557 1.00 50.62 264 VAL A O 1
ATOM 2055 N N . LYS A 1 265 ? -28.221 -9.337 7.881 1.00 45.34 265 LYS A N 1
ATOM 2056 C CA . LYS A 1 265 ? -29.351 -9.715 8.760 1.00 45.34 265 LYS A CA 1
ATOM 2057 C C . LYS A 1 265 ? -29.910 -11.134 8.537 1.00 45.34 265 LYS A C 1
ATOM 2059 O O . LYS A 1 265 ? -30.895 -11.504 9.171 1.00 45.34 265 LYS A O 1
ATOM 2064 N N . THR A 1 266 ? -29.322 -11.941 7.666 1.00 43.62 266 THR A N 1
ATOM 2065 C CA . THR A 1 266 ? -29.910 -13.200 7.205 1.00 43.62 266 THR A CA 1
ATOM 2066 C C . THR A 1 266 ? -28.821 -14.195 6.860 1.00 43.62 266 THR A C 1
ATOM 2068 O O . THR A 1 266 ? -28.124 -13.976 5.879 1.00 43.62 266 THR A O 1
ATOM 2071 N N . SER A 1 267 ? -28.733 -15.273 7.653 1.00 36.09 267 SER A N 1
ATOM 2072 C CA . SER A 1 267 ? -28.640 -16.674 7.183 1.00 36.09 267 SER A CA 1
ATOM 2073 C C . SER A 1 267 ? -27.943 -17.634 8.159 1.00 36.09 267 SER A C 1
ATOM 2075 O O . SER A 1 267 ? -27.263 -18.558 7.731 1.00 36.09 267 SER A O 1
ATOM 2077 N N . ILE A 1 268 ? -28.151 -17.498 9.471 1.00 36.69 268 ILE A N 1
ATOM 2078 C CA . ILE A 1 268 ? -28.070 -18.653 10.377 1.00 36.69 268 ILE A CA 1
ATOM 2079 C C . ILE A 1 268 ? -29.235 -18.517 11.357 1.00 36.69 268 ILE A C 1
ATOM 2081 O O . ILE A 1 268 ? -29.561 -17.406 11.772 1.00 36.69 268 ILE A O 1
ATOM 2085 N N . LYS A 1 269 ? -29.882 -19.630 11.723 1.00 37.47 269 LYS A N 1
ATOM 2086 C CA . LYS A 1 269 ? -30.830 -19.748 12.847 1.00 37.47 269 LYS A CA 1
ATOM 2087 C C . LYS A 1 269 ? -30.149 -19.415 14.197 1.00 37.47 269 LYS A C 1
ATOM 2089 O O . LYS A 1 269 ? -30.179 -20.210 15.127 1.00 37.47 269 LYS A O 1
ATOM 2094 N N . ILE A 1 270 ? -29.504 -18.258 14.317 1.00 42.41 270 ILE A N 1
ATOM 2095 C CA . ILE A 1 270 ? -28.907 -17.744 15.547 1.00 42.41 270 ILE A CA 1
ATOM 2096 C C . ILE A 1 270 ? -29.858 -16.671 16.075 1.00 42.41 270 ILE A C 1
ATOM 2098 O O . ILE A 1 270 ? -30.243 -15.747 15.362 1.00 42.41 270 ILE A O 1
ATOM 2102 N N . ARG A 1 271 ? -30.275 -16.815 17.336 1.00 47.50 271 ARG A N 1
ATOM 2103 C CA . ARG A 1 271 ? -31.267 -15.968 18.027 1.00 47.50 271 ARG A CA 1
ATOM 2104 C C . ARG A 1 271 ? -30.737 -14.564 18.399 1.00 47.50 271 ARG A C 1
ATOM 2106 O O . ARG A 1 271 ? -31.148 -14.024 19.424 1.00 47.50 271 ARG A O 1
ATOM 2113 N N . LEU A 1 272 ? -29.828 -13.987 17.611 1.00 43.00 272 LEU A N 1
ATOM 2114 C CA . LEU A 1 272 ? -29.117 -12.744 17.932 1.00 43.00 272 LEU A CA 1
ATOM 2115 C C . LEU A 1 272 ? -29.194 -11.741 16.774 1.00 43.00 272 LEU A C 1
ATOM 2117 O O . LEU A 1 272 ? -28.968 -12.107 15.621 1.00 43.00 272 LEU A O 1
ATOM 2121 N N . SER A 1 273 ? -29.480 -10.474 17.083 1.00 47.00 273 SER A N 1
ATOM 2122 C CA . SER A 1 273 ? -29.344 -9.346 16.151 1.00 47.00 273 SER A CA 1
ATOM 2123 C C . SER A 1 273 ? -28.290 -8.355 16.640 1.00 47.00 273 SER A C 1
ATOM 2125 O O . SER A 1 273 ? -28.132 -8.158 17.844 1.00 47.00 273 SER A O 1
ATOM 2127 N N . TRP A 1 274 ? -27.573 -7.749 15.693 1.00 47.59 274 TRP A N 1
ATOM 2128 C CA . TRP A 1 274 ? -26.454 -6.842 15.944 1.00 47.59 274 TRP A CA 1
ATOM 2129 C C . TRP A 1 274 ? -26.874 -5.403 15.641 1.00 47.59 274 TRP A C 1
ATOM 2131 O O . TRP A 1 274 ? -27.291 -5.111 14.519 1.00 47.59 274 TRP A O 1
ATOM 2141 N N . GLU A 1 275 ? -26.735 -4.509 16.614 1.00 53.69 275 GLU A N 1
ATOM 2142 C CA . GLU A 1 275 ? -26.950 -3.070 16.451 1.00 53.69 275 GLU A CA 1
ATOM 2143 C C . GLU A 1 275 ? -25.676 -2.294 16.809 1.00 53.69 275 GLU A C 1
ATOM 2145 O O . GLU A 1 275 ? -24.897 -2.684 17.680 1.00 53.69 275 GLU A O 1
ATOM 2150 N N . ARG A 1 276 ? -25.415 -1.207 16.079 1.00 60.84 276 ARG A N 1
ATOM 2151 C CA . ARG A 1 276 ? -24.204 -0.386 16.235 1.00 60.84 276 ARG A CA 1
ATOM 2152 C C . ARG A 1 276 ? -24.385 0.544 17.438 1.00 60.84 276 ARG A C 1
ATOM 2154 O O . ARG A 1 276 ? -25.423 1.185 17.546 1.00 60.84 276 ARG A O 1
ATOM 2161 N N . VAL A 1 277 ? -23.378 0.651 18.310 1.00 52.75 277 VAL A N 1
ATOM 2162 C CA . VAL A 1 277 ? -23.485 1.463 19.543 1.00 52.75 277 VAL A CA 1
ATOM 2163 C C . VAL A 1 277 ? -23.402 2.969 19.255 1.00 52.75 277 VAL A C 1
ATOM 2165 O O . VAL A 1 277 ? -23.934 3.761 20.026 1.00 52.75 277 VAL A O 1
ATOM 2168 N N . SER A 1 278 ? -22.761 3.399 18.158 1.00 46.62 278 SER A N 1
ATOM 2169 C CA . SER A 1 278 ? -22.613 4.829 17.863 1.00 46.62 278 SER A CA 1
ATOM 2170 C C . SER A 1 278 ? -22.536 5.163 16.365 1.00 46.62 278 SER A C 1
ATOM 2172 O O . SER A 1 278 ? -21.939 4.441 15.566 1.00 46.62 278 SER A O 1
ATOM 2174 N N . GLN A 1 279 ? -23.153 6.291 15.990 1.00 46.31 279 GLN A N 1
ATOM 2175 C CA . GLN A 1 279 ? -23.079 6.929 14.667 1.00 46.31 279 GLN A CA 1
ATOM 2176 C C . GLN A 1 279 ? -22.058 8.084 14.674 1.00 46.31 279 GLN A C 1
ATOM 2178 O O . GLN A 1 279 ? -22.333 9.170 14.167 1.00 46.31 279 GLN A O 1
ATOM 2183 N N . ILE A 1 280 ? -20.895 7.906 15.311 1.00 44.38 280 ILE A N 1
ATOM 2184 C CA . ILE A 1 280 ? -19.894 8.984 15.359 1.00 44.38 280 ILE A CA 1
ATOM 2185 C C . ILE A 1 280 ? -19.345 9.188 13.934 1.00 44.38 280 ILE A C 1
ATOM 2187 O O . ILE A 1 280 ? -18.949 8.203 13.307 1.00 44.38 280 ILE A O 1
ATOM 2191 N N . PRO A 1 281 ? -19.305 10.426 13.398 1.00 45.34 281 PRO A N 1
ATOM 2192 C CA . PRO A 1 281 ? -18.878 10.682 12.017 1.00 45.34 281 PRO A CA 1
ATOM 2193 C C . PRO A 1 281 ? -17.443 10.220 11.733 1.00 45.34 281 PRO A C 1
ATOM 2195 O O . PRO A 1 281 ? -17.139 9.740 10.637 1.00 45.34 281 PRO A O 1
ATOM 2198 N N . ASN A 1 282 ? -16.582 10.337 12.746 1.00 46.12 282 ASN A N 1
ATOM 2199 C CA . ASN A 1 282 ? -15.166 9.995 12.707 1.00 46.12 282 ASN A CA 1
ATOM 2200 C C . ASN A 1 282 ? -14.861 8.929 13.758 1.00 46.12 282 ASN A C 1
ATOM 2202 O O . ASN A 1 282 ? -15.317 9.025 14.897 1.00 46.12 282 ASN A O 1
ATOM 2206 N N . MET A 1 283 ? -14.082 7.922 13.374 1.00 53.31 283 MET A N 1
ATOM 2207 C CA . MET A 1 283 ? -13.636 6.870 14.276 1.00 53.31 283 MET A CA 1
ATOM 2208 C C . MET A 1 283 ? -12.161 7.078 14.595 1.00 53.31 283 MET A C 1
ATOM 2210 O O . MET A 1 283 ? -11.347 7.196 13.681 1.00 53.31 283 MET A O 1
ATOM 2214 N N . PHE A 1 284 ? -11.851 7.122 15.887 1.00 52.75 284 PHE A N 1
ATOM 2215 C CA . PHE A 1 284 ? -10.493 7.156 16.408 1.00 52.75 284 PHE A CA 1
ATOM 2216 C C . PHE A 1 284 ? -10.162 5.775 16.949 1.00 52.75 284 PHE A C 1
ATOM 2218 O O . PHE A 1 284 ? -10.750 5.320 17.933 1.00 52.75 284 PHE A O 1
ATOM 2225 N N . ILE A 1 285 ? -9.258 5.093 16.262 1.00 55.28 285 ILE A N 1
ATOM 2226 C CA . ILE A 1 285 ? -8.823 3.753 16.627 1.00 55.28 285 ILE A CA 1
ATOM 2227 C C . ILE A 1 285 ? -7.388 3.855 17.104 1.00 55.28 285 ILE A C 1
ATOM 2229 O O . ILE A 1 285 ? -6.541 4.386 16.391 1.00 55.28 285 ILE A O 1
ATOM 2233 N N . GLN A 1 286 ? -7.132 3.369 18.315 1.00 49.06 286 GLN A N 1
ATOM 2234 C CA . GLN A 1 286 ? -5.771 3.104 18.746 1.00 49.06 286 GLN A CA 1
ATOM 2235 C C . GLN A 1 286 ? -5.424 1.696 18.277 1.00 49.06 286 GLN A C 1
ATOM 2237 O O . GLN A 1 286 ? -6.051 0.730 18.723 1.00 49.06 286 GLN A O 1
ATOM 2242 N N . ALA A 1 287 ? -4.484 1.624 17.344 1.00 50.12 287 ALA A N 1
ATOM 2243 C CA . ALA A 1 287 ? -3.946 0.390 16.806 1.00 50.12 287 ALA A CA 1
ATOM 2244 C C . ALA A 1 287 ? -2.504 0.192 17.248 1.00 50.12 287 ALA A C 1
ATOM 2246 O O . ALA A 1 287 ? -1.740 1.168 17.104 1.00 50.12 287 ALA A O 1
#